Protein AF-A0A3L1FF85-F1 (afdb_monomer_lite)

Sequence (219 aa):
MTKKTLAERFEVLEQEYNSVMSTKYMGTSAFSHRSQEYIDSAKGNNWIARAKKLLEDSYGKESDYYKDFNDTQRIAWSSNYQGLVRHYKPIFDAARDDLTYSGTASTIATKHAELDLIINILNKFPAFCRQLKQRYNDRTPLEINDEYDVQDLVHALLLLHFNDVRPEENSPSFAGSSSRQDFLLKKEKIVIEVKKTRRSLGANKIGEELLIDMARYRA

Organism: Escherichia coli (NCBI:txid562)

Structure (mmCIF, N/CA/C/O backbone):
data_AF-A0A3L1FF85-F1
#
_entry.id   AF-A0A3L1FF85-F1
#
loop_
_atom_site.group_PDB
_atom_site.id
_atom_site.type_symbol
_atom_site.label_atom_id
_atom_site.label_alt_id
_atom_site.label_comp_id
_atom_site.label_asym_id
_atom_site.label_entity_id
_atom_site.label_seq_id
_atom_site.pdbx_PDB_ins_code
_atom_site.Cartn_x
_atom_site.Cartn_y
_atom_site.Cartn_z
_atom_site.occupancy
_atom_site.B_iso_or_equiv
_atom_site.auth_seq_id
_atom_site.auth_comp_id
_atom_site.auth_asym_id
_atom_site.auth_atom_id
_atom_site.pdbx_PDB_model_num
ATOM 1 N N . MET A 1 1 ? -17.297 -11.679 -3.942 1.00 38.06 1 MET A N 1
ATOM 2 C CA . MET A 1 1 ? -17.158 -10.700 -2.842 1.00 38.06 1 MET A CA 1
ATOM 3 C C . MET A 1 1 ? -15.711 -10.252 -2.790 1.00 38.06 1 MET A C 1
ATOM 5 O O . MET A 1 1 ? -14.842 -11.073 -2.526 1.00 38.06 1 MET A O 1
ATOM 9 N N . THR A 1 2 ? -15.438 -8.997 -3.122 1.00 44.72 2 THR A N 1
ATOM 10 C CA . THR A 1 2 ? -14.109 -8.384 -3.007 1.00 44.72 2 THR A CA 1
ATOM 11 C C . THR A 1 2 ? -13.701 -8.335 -1.532 1.00 44.72 2 THR A C 1
ATOM 13 O O . THR A 1 2 ? -14.489 -7.912 -0.686 1.00 44.72 2 THR A O 1
ATOM 16 N N . LYS A 1 3 ? -12.497 -8.819 -1.198 1.00 61.91 3 LYS A N 1
ATOM 17 C CA . LYS A 1 3 ? -11.940 -8.671 0.155 1.00 61.91 3 LYS A CA 1
ATOM 18 C C . LYS A 1 3 ? -11.730 -7.176 0.414 1.00 61.91 3 LYS A C 1
ATOM 20 O O . LYS A 1 3 ? -11.060 -6.529 -0.385 1.00 61.91 3 LYS A O 1
ATOM 25 N N . LYS A 1 4 ? -12.302 -6.648 1.502 1.00 74.25 4 LYS A N 1
ATOM 26 C CA . LYS A 1 4 ? -12.071 -5.260 1.933 1.00 74.25 4 LYS A CA 1
ATOM 27 C C . LYS A 1 4 ? -10.579 -5.030 2.178 1.00 74.25 4 LYS A C 1
ATOM 29 O O . LYS A 1 4 ? -9.911 -5.913 2.728 1.00 74.25 4 LYS A O 1
ATOM 34 N N . THR A 1 5 ? -10.075 -3.863 1.795 1.00 83.62 5 THR A N 1
ATOM 35 C CA . THR A 1 5 ? -8.703 -3.447 2.105 1.00 83.62 5 THR A CA 1
ATOM 36 C C . THR A 1 5 ? -8.524 -3.283 3.616 1.00 83.62 5 THR A C 1
ATOM 38 O O . THR A 1 5 ? -9.495 -3.172 4.368 1.00 83.62 5 THR A O 1
ATOM 41 N N . LEU A 1 6 ? -7.278 -3.285 4.096 1.00 83.81 6 LEU A N 1
ATOM 42 C CA . LEU A 1 6 ? -7.013 -3.124 5.526 1.00 83.81 6 LEU A CA 1
ATOM 43 C C . LEU A 1 6 ? -7.525 -1.770 6.056 1.00 83.81 6 LEU A C 1
ATOM 45 O O . LEU A 1 6 ? -8.187 -1.737 7.090 1.00 83.81 6 LEU A O 1
ATOM 49 N N . ALA A 1 7 ? -7.318 -0.686 5.303 1.00 85.00 7 ALA A N 1
ATOM 50 C CA . ALA A 1 7 ? -7.834 0.642 5.639 1.00 85.00 7 ALA A CA 1
ATOM 51 C C . ALA A 1 7 ? -9.371 0.662 5.737 1.00 85.00 7 ALA A C 1
ATOM 53 O O . ALA A 1 7 ? -9.925 1.169 6.709 1.00 85.00 7 ALA A O 1
ATOM 54 N N . GLU A 1 8 ? -10.069 0.020 4.795 1.00 87.50 8 GLU A N 1
ATOM 55 C CA . GLU A 1 8 ? -11.533 -0.111 4.843 1.00 87.50 8 GLU A CA 1
ATOM 56 C C . GLU A 1 8 ? -12.015 -0.904 6.066 1.00 87.50 8 GLU A C 1
ATOM 58 O O . GLU A 1 8 ? -13.093 -0.637 6.595 1.00 87.50 8 GLU A O 1
ATOM 63 N N . ARG A 1 9 ? -11.245 -1.897 6.530 1.00 92.38 9 ARG A N 1
ATOM 64 C CA . ARG A 1 9 ? -11.589 -2.665 7.738 1.00 92.38 9 ARG A CA 1
ATOM 65 C C . ARG A 1 9 ? -11.478 -1.809 9.003 1.00 92.38 9 ARG A C 1
ATOM 67 O O . ARG A 1 9 ? -12.339 -1.949 9.870 1.00 92.38 9 ARG A O 1
ATOM 74 N N . PHE A 1 10 ? -10.472 -0.937 9.094 1.00 93.75 10 PHE A N 1
ATOM 75 C CA . PHE A 1 10 ? -10.358 0.044 10.179 1.00 93.75 10 PHE A CA 1
ATOM 76 C C . PHE A 1 10 ? -11.505 1.061 10.140 1.00 93.75 10 PHE A C 1
ATOM 78 O O . PHE A 1 10 ? -12.156 1.273 11.157 1.00 93.75 10 PHE A O 1
ATOM 85 N N . GLU A 1 11 ? -11.823 1.611 8.968 1.00 92.94 11 GLU A N 1
ATOM 86 C CA . GLU A 1 11 ? -12.909 2.589 8.807 1.00 92.94 11 GLU A CA 1
ATOM 87 C C . GLU A 1 11 ? -14.277 2.022 9.226 1.00 92.94 11 GLU A C 1
ATOM 89 O O . GLU A 1 11 ? -15.041 2.655 9.951 1.00 92.94 11 GLU A O 1
ATOM 94 N N . VAL A 1 12 ? -14.571 0.774 8.846 1.00 95.44 12 VAL A N 1
ATOM 95 C CA . VAL A 1 12 ? -15.801 0.083 9.271 1.00 95.44 12 VAL A CA 1
ATOM 96 C C . VAL A 1 12 ? -15.877 -0.037 10.794 1.00 95.44 12 VAL A C 1
ATOM 98 O O . VAL A 1 12 ? -16.944 0.163 11.372 1.00 95.44 12 VAL A O 1
ATOM 101 N N . LEU A 1 13 ? -14.766 -0.364 11.457 1.00 97.06 13 LEU A N 1
ATOM 102 C CA . LEU A 1 13 ? -14.749 -0.460 12.915 1.00 97.06 13 LEU A CA 1
ATOM 103 C C . LEU A 1 13 ? -14.833 0.910 13.593 1.00 97.06 13 LEU A C 1
ATOM 105 O O . LEU A 1 13 ? -15.421 0.994 14.666 1.00 97.06 13 LEU A O 1
ATOM 109 N N . GLU A 1 14 ? -14.342 1.984 12.978 1.00 96.94 14 GLU A N 1
ATOM 110 C CA . GLU A 1 14 ? -14.553 3.345 13.486 1.00 96.94 14 GLU A CA 1
ATOM 111 C C . GLU A 1 14 ? -16.044 3.726 13.453 1.00 96.94 14 GLU A C 1
ATOM 113 O O . GLU A 1 14 ? -16.597 4.244 14.425 1.00 96.94 14 GLU A O 1
ATOM 118 N N . GLN A 1 15 ? -16.741 3.398 12.364 1.00 96.56 15 GLN A N 1
ATOM 119 C CA . GLN A 1 15 ? -18.185 3.625 12.249 1.00 96.56 15 GLN A CA 1
ATOM 120 C C . GLN A 1 15 ? -18.975 2.807 13.278 1.00 96.56 15 GLN A C 1
ATOM 122 O O . GLN A 1 15 ? -19.910 3.312 13.905 1.00 96.56 15 GLN A O 1
ATOM 127 N N . GLU A 1 16 ? -18.579 1.554 13.502 1.00 97.25 16 GLU A N 1
ATOM 128 C CA . GLU A 1 16 ? -19.183 0.712 14.533 1.00 97.25 16 GLU A CA 1
ATOM 129 C C . GLU A 1 16 ? -18.920 1.249 15.938 1.00 97.25 16 GLU A C 1
ATOM 131 O O . GLU A 1 16 ? -19.855 1.291 16.734 1.00 97.25 16 GLU A O 1
ATOM 136 N N . TYR A 1 17 ? -17.706 1.730 16.228 1.00 97.75 17 TYR A N 1
ATOM 137 C CA . TYR A 1 17 ? -17.384 2.402 17.489 1.00 97.75 17 TYR A CA 1
ATOM 138 C C . TYR A 1 17 ? -18.342 3.570 17.744 1.00 97.75 17 TYR A C 1
ATOM 140 O O . TYR A 1 17 ? -18.941 3.657 18.816 1.00 97.75 17 TYR A O 1
ATOM 148 N N . ASN A 1 18 ? -18.571 4.420 16.740 1.00 97.25 18 ASN A N 1
ATOM 149 C CA . ASN A 1 18 ? -19.515 5.534 16.847 1.00 97.25 18 ASN A CA 1
ATOM 150 C C . ASN A 1 18 ? -20.950 5.054 17.129 1.00 97.25 18 ASN A C 1
ATOM 152 O O . ASN A 1 18 ? -21.655 5.658 17.941 1.00 97.25 18 ASN A O 1
ATOM 156 N N . SER A 1 19 ? -21.369 3.928 16.540 1.00 97.12 19 SER A N 1
ATOM 157 C CA . SER A 1 19 ? -22.658 3.300 16.862 1.00 97.12 19 SER A CA 1
ATOM 158 C C . SER A 1 19 ? -22.718 2.722 18.282 1.00 97.12 19 SER A C 1
ATOM 160 O O . SER A 1 19 ? -23.791 2.723 18.888 1.00 97.12 19 SER A O 1
ATOM 162 N N . VAL A 1 20 ? -21.604 2.238 18.840 1.00 97.62 20 VAL A N 1
ATOM 163 C CA . VAL A 1 20 ? -21.536 1.860 20.260 1.00 97.62 20 VAL A CA 1
ATOM 164 C C . VAL A 1 20 ? -21.683 3.107 21.131 1.00 97.62 20 VAL A C 1
ATOM 166 O O . VAL A 1 20 ? -22.500 3.126 22.051 1.00 97.62 20 VAL A O 1
ATOM 169 N N . MET A 1 21 ? -20.955 4.177 20.815 1.00 96.75 21 MET A N 1
ATOM 170 C CA . MET A 1 21 ? -20.965 5.427 21.582 1.00 96.75 21 MET A CA 1
ATOM 171 C C . MET A 1 21 ? -22.336 6.107 21.599 1.00 96.75 21 MET A C 1
ATOM 173 O O . MET A 1 21 ? -22.703 6.722 22.600 1.00 96.75 21 MET A O 1
ATOM 177 N N . SER A 1 22 ? -23.144 5.938 20.549 1.00 97.25 22 SER A N 1
ATOM 178 C CA . SER A 1 22 ? -24.519 6.447 20.518 1.00 97.25 22 SER A CA 1
ATOM 179 C C . SER A 1 22 ? -25.471 5.722 21.481 1.00 97.25 22 SER A C 1
ATOM 181 O O . SER A 1 22 ? -26.602 6.162 21.655 1.00 97.25 22 SER A O 1
ATOM 183 N N . THR A 1 23 ? -25.050 4.612 22.100 1.00 97.38 23 THR A N 1
ATOM 184 C CA . THR A 1 23 ? -25.825 3.896 23.135 1.00 97.38 23 THR A CA 1
ATOM 185 C C . THR A 1 23 ? -25.482 4.329 24.557 1.00 97.38 23 THR A C 1
ATOM 187 O O . THR A 1 23 ? -25.898 3.678 25.513 1.00 97.38 23 THR A O 1
ATOM 190 N N . LYS A 1 24 ? -24.706 5.408 24.714 1.00 97.25 24 LYS A N 1
ATOM 191 C CA . LYS A 1 24 ? -24.273 5.892 26.022 1.00 97.25 24 LYS A CA 1
ATOM 192 C C . LYS A 1 24 ? -25.464 6.276 26.905 1.00 97.25 24 LYS A C 1
ATOM 194 O O . LYS A 1 24 ? -26.337 7.030 26.481 1.00 97.25 24 LYS A O 1
ATOM 199 N N . TYR A 1 25 ? -25.458 5.814 28.151 1.00 95.19 25 TYR A N 1
ATOM 200 C CA . TYR A 1 25 ? -26.472 6.137 29.154 1.00 95.19 25 TYR A CA 1
ATOM 201 C C . TYR A 1 25 ? -25.863 6.271 30.557 1.00 95.19 25 TYR A C 1
ATOM 203 O O . TYR A 1 25 ? -24.761 5.788 30.823 1.00 95.19 25 TYR A O 1
ATOM 211 N N . MET A 1 26 ? -26.587 6.930 31.466 1.00 95.69 26 MET A N 1
ATOM 212 C CA . MET A 1 26 ? -26.226 7.006 32.885 1.00 95.69 26 MET A CA 1
ATOM 213 C C . MET A 1 26 ? -26.861 5.849 33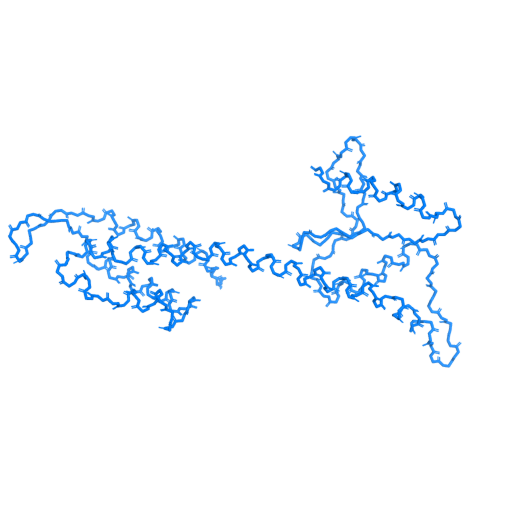.653 1.00 95.69 26 MET A C 1
ATOM 215 O O . MET A 1 26 ? -28.066 5.624 33.554 1.00 95.69 26 MET A O 1
ATOM 219 N N . GLY A 1 27 ? -26.062 5.140 34.444 1.00 90.38 27 GLY A N 1
ATOM 220 C CA . GLY A 1 27 ? -26.512 4.059 35.315 1.00 90.38 27 GLY A CA 1
ATOM 221 C C . GLY A 1 27 ? -25.890 4.157 36.704 1.00 90.38 27 GLY A C 1
ATOM 222 O O . GLY A 1 27 ? -24.929 4.893 36.921 1.00 90.38 27 GLY A O 1
ATOM 223 N N . THR A 1 28 ? -26.426 3.401 37.656 1.00 88.88 28 THR A N 1
ATOM 224 C CA . THR A 1 28 ? -25.871 3.333 39.012 1.00 88.88 28 THR A CA 1
ATOM 225 C C . THR A 1 28 ? -24.800 2.252 39.088 1.00 88.88 28 THR A C 1
ATOM 227 O O . THR A 1 28 ? -25.046 1.093 38.758 1.00 88.88 28 THR A O 1
ATOM 230 N N . SER A 1 29 ? -23.612 2.624 39.557 1.00 85.69 29 SER A N 1
ATOM 231 C CA . SER A 1 29 ? -22.495 1.708 39.767 1.00 85.69 29 SER A CA 1
ATOM 232 C C . SER A 1 29 ? -22.804 0.697 40.867 1.00 85.69 29 SER A C 1
ATOM 234 O O . SER A 1 29 ? -23.047 1.084 42.006 1.00 85.69 29 SER A O 1
ATOM 236 N N . ALA A 1 30 ? -22.717 -0.599 40.555 1.00 79.69 30 ALA A N 1
ATOM 237 C CA . ALA A 1 30 ? -22.902 -1.671 41.538 1.00 79.69 30 ALA A CA 1
ATOM 238 C C . ALA A 1 30 ? -21.857 -1.646 42.672 1.00 79.69 30 ALA A C 1
ATOM 240 O O . ALA A 1 30 ? -22.109 -2.154 43.758 1.00 79.69 30 ALA A O 1
ATOM 241 N N . PHE A 1 31 ? -20.689 -1.041 42.431 1.00 78.06 31 PHE A N 1
ATOM 242 C CA . PHE A 1 31 ? -19.606 -0.959 43.412 1.00 78.06 31 PHE A CA 1
ATOM 243 C C . PHE A 1 31 ? -19.682 0.318 44.245 1.00 78.06 31 PHE A C 1
ATOM 245 O O . PHE A 1 31 ? -19.671 0.278 45.472 1.00 78.06 31 PHE A O 1
ATOM 252 N N . SER A 1 32 ? -19.755 1.472 43.579 1.00 82.81 32 SER A N 1
ATOM 253 C CA . SER A 1 32 ? -19.678 2.767 44.265 1.00 82.81 32 SER A CA 1
ATOM 254 C C . SER A 1 32 ? -21.042 3.342 44.644 1.00 82.81 32 SER A C 1
ATOM 256 O O . SER A 1 32 ? -21.087 4.331 45.372 1.00 82.81 32 SER A O 1
ATOM 258 N N . HIS A 1 33 ? -22.139 2.765 44.138 1.00 84.44 33 HIS A N 1
ATOM 259 C CA . HIS A 1 33 ? -23.504 3.301 44.225 1.00 84.44 33 HIS A CA 1
ATOM 260 C C . HIS A 1 33 ? -23.643 4.734 43.678 1.00 84.44 33 HIS A C 1
ATOM 262 O O . HIS A 1 33 ? -24.645 5.408 43.909 1.00 84.44 33 HIS A O 1
ATOM 268 N N . ARG A 1 34 ? -22.639 5.212 42.931 1.00 88.38 34 ARG A N 1
ATOM 269 C CA . ARG A 1 34 ? -22.643 6.516 42.266 1.00 88.38 34 ARG A CA 1
ATOM 270 C C . ARG A 1 34 ? -23.125 6.376 40.831 1.00 88.38 34 ARG A C 1
ATOM 272 O O . ARG A 1 34 ? -22.991 5.319 40.216 1.00 88.38 34 ARG A O 1
ATOM 279 N N . SER A 1 35 ? -23.655 7.470 40.302 1.00 89.12 35 SER A N 1
ATOM 280 C CA . SER A 1 35 ? -24.011 7.576 38.890 1.00 89.12 35 SER A CA 1
ATOM 281 C C . SER A 1 35 ? -22.748 7.529 38.021 1.00 89.12 35 SER A C 1
ATOM 283 O O . SER A 1 35 ? -21.770 8.219 38.315 1.00 89.12 35 SER A O 1
ATOM 285 N N . GLN A 1 36 ? -22.754 6.701 36.978 1.00 92.75 36 GLN A N 1
ATOM 286 C CA . GLN A 1 36 ? -21.628 6.470 36.073 1.00 92.75 36 GLN A CA 1
ATOM 287 C C . GLN A 1 36 ? -22.125 6.245 34.637 1.00 92.75 36 GLN A C 1
ATOM 289 O O . GLN A 1 36 ? -23.248 5.795 34.420 1.00 92.75 36 GLN A O 1
ATOM 294 N N . GLU A 1 37 ? -21.286 6.569 33.652 1.00 95.31 37 GLU A N 1
ATOM 295 C CA . GLU A 1 37 ? -21.578 6.343 32.234 1.00 95.31 37 GLU A CA 1
ATOM 296 C C . GLU A 1 37 ? -21.356 4.876 31.836 1.00 95.31 37 GLU A C 1
ATOM 298 O O . GLU A 1 37 ? -20.338 4.260 32.184 1.00 95.31 37 GLU A O 1
ATOM 303 N N . TYR A 1 38 ? -22.299 4.357 31.054 1.00 96.00 38 TYR A N 1
ATOM 304 C CA . TYR A 1 38 ? -22.313 3.023 30.465 1.00 96.00 38 TYR A CA 1
ATOM 305 C C . TYR A 1 38 ? -22.659 3.095 28.979 1.00 96.00 38 TYR A C 1
ATOM 307 O O . TYR A 1 38 ? -23.158 4.104 28.488 1.00 96.00 38 TYR A O 1
ATOM 315 N N . ILE A 1 39 ? -22.408 1.999 28.274 1.00 97.38 39 ILE A N 1
ATOM 316 C CA . ILE A 1 39 ? -22.817 1.743 26.885 1.00 97.38 39 ILE A CA 1
ATOM 317 C C . ILE A 1 39 ? -23.550 0.403 26.808 1.00 97.38 39 ILE A C 1
ATOM 319 O O . ILE A 1 39 ? -23.480 -0.396 27.746 1.00 97.38 39 ILE A O 1
ATOM 323 N N . ASP A 1 40 ? -24.209 0.125 25.684 1.00 97.75 40 ASP A N 1
ATOM 324 C CA . ASP A 1 40 ? -24.741 -1.205 25.387 1.00 97.75 40 ASP A CA 1
ATOM 325 C C . ASP A 1 40 ? -23.605 -2.242 25.386 1.00 97.75 40 ASP A C 1
ATOM 327 O O . ASP A 1 40 ? -22.700 -2.220 24.545 1.00 97.75 40 ASP A O 1
ATOM 331 N N . SER A 1 41 ? -23.651 -3.160 26.352 1.00 95.38 41 SER A N 1
ATOM 332 C CA . SER A 1 41 ? -22.605 -4.165 26.550 1.00 95.38 41 SER A CA 1
ATOM 333 C C . SER A 1 41 ? -22.473 -5.131 25.374 1.00 95.38 41 SER A C 1
ATOM 335 O O . SER A 1 41 ? -21.361 -5.554 25.068 1.00 95.38 41 SER A O 1
ATOM 337 N N . ALA A 1 42 ? -23.569 -5.490 24.699 1.00 97.00 42 ALA A N 1
ATOM 338 C CA . ALA A 1 42 ? -23.519 -6.433 23.585 1.00 97.00 42 ALA A CA 1
ATOM 339 C C . ALA A 1 42 ? -22.832 -5.798 22.372 1.00 97.00 42 ALA A C 1
ATOM 341 O O . ALA A 1 42 ? -21.935 -6.404 21.778 1.00 97.00 42 ALA A O 1
ATOM 342 N N . LYS A 1 43 ? -23.194 -4.551 22.049 1.00 97.19 43 LYS A N 1
ATOM 343 C CA . LYS A 1 43 ? -22.542 -3.788 20.980 1.00 97.19 43 LYS A CA 1
ATOM 344 C C . LYS A 1 43 ? -21.077 -3.503 21.303 1.00 97.19 43 LYS A C 1
ATOM 346 O O . LYS A 1 43 ? -20.221 -3.719 20.446 1.00 97.19 43 LYS A O 1
ATOM 351 N N . GLY A 1 44 ? -20.781 -3.096 22.539 1.00 97.38 44 GLY A N 1
ATOM 352 C CA . GLY A 1 44 ? -19.410 -2.866 22.999 1.00 97.38 44 GLY A CA 1
ATOM 353 C C . GLY A 1 44 ? -18.537 -4.116 22.881 1.00 97.38 44 GLY A C 1
ATOM 354 O O . GLY A 1 44 ? -17.471 -4.070 22.270 1.00 97.38 44 GLY A O 1
ATOM 355 N N . ASN A 1 45 ? -19.013 -5.260 23.375 1.00 97.50 45 ASN A N 1
ATOM 356 C CA . ASN A 1 45 ? -18.271 -6.521 23.309 1.00 97.50 45 ASN A CA 1
ATOM 357 C C . ASN A 1 45 ? -18.060 -7.006 21.868 1.00 97.50 45 ASN A C 1
ATOM 359 O O . ASN A 1 45 ? -16.990 -7.527 21.550 1.00 97.50 45 ASN A O 1
ATOM 363 N N . ASN A 1 46 ? -19.050 -6.822 20.986 1.00 98.00 46 ASN A N 1
ATOM 364 C CA . ASN A 1 46 ? -18.906 -7.162 19.571 1.00 98.00 46 ASN A CA 1
ATOM 365 C C . ASN A 1 46 ? -17.792 -6.338 18.914 1.00 98.00 46 ASN A C 1
ATOM 367 O O . ASN A 1 46 ? -16.916 -6.903 18.256 1.00 98.00 46 ASN A O 1
ATOM 371 N N . TRP A 1 47 ? -17.788 -5.025 19.155 1.00 98.38 47 TRP A N 1
ATOM 372 C CA . TRP A 1 47 ? -16.754 -4.138 18.638 1.00 98.38 47 TRP A CA 1
ATOM 373 C C . TRP A 1 47 ? -15.362 -4.533 19.148 1.00 98.38 47 TRP A C 1
ATOM 375 O O . TRP A 1 47 ? -14.452 -4.718 18.342 1.00 98.38 47 TRP A O 1
ATOM 385 N N . ILE A 1 48 ? -15.211 -4.771 20.459 1.00 98.25 48 ILE A N 1
ATOM 386 C CA . ILE A 1 48 ? -13.937 -5.192 21.072 1.00 98.25 48 ILE A CA 1
ATOM 387 C C . ILE A 1 48 ? -13.419 -6.484 20.425 1.00 98.25 48 ILE A C 1
ATOM 389 O O . ILE A 1 48 ? -12.246 -6.572 20.062 1.00 98.25 48 ILE A O 1
ATOM 393 N N . ALA A 1 49 ? -14.284 -7.484 20.236 1.00 98.00 49 ALA A N 1
ATOM 394 C CA . ALA A 1 49 ? -13.897 -8.757 19.632 1.00 98.00 49 ALA A CA 1
ATOM 395 C C . ALA A 1 49 ? -13.422 -8.593 18.180 1.00 98.00 49 ALA A C 1
ATOM 397 O O . ALA A 1 49 ? -12.437 -9.211 17.764 1.00 98.00 49 ALA A O 1
ATOM 398 N N . ARG A 1 50 ? -14.097 -7.741 17.403 1.00 98.00 50 ARG A N 1
ATOM 399 C CA . ARG A 1 50 ? -13.735 -7.492 16.004 1.00 98.00 50 ARG A CA 1
ATOM 400 C C . ARG A 1 50 ? -12.481 -6.636 15.868 1.00 98.00 50 ARG A C 1
ATOM 402 O O . ARG A 1 50 ? -11.654 -6.944 15.013 1.00 98.00 50 ARG A O 1
ATOM 409 N N . ALA A 1 51 ? -12.305 -5.633 16.725 1.00 97.94 51 ALA A N 1
ATOM 410 C CA . ALA A 1 51 ? -11.079 -4.846 16.814 1.00 97.94 51 ALA A CA 1
ATOM 411 C C . ALA A 1 51 ? -9.882 -5.733 17.176 1.00 97.94 51 ALA A C 1
ATOM 413 O O . ALA A 1 51 ? -8.885 -5.729 16.458 1.00 97.94 51 ALA A O 1
ATOM 414 N N . LYS A 1 52 ? -10.019 -6.604 18.185 1.00 97.88 52 LYS A N 1
ATOM 415 C CA . LYS A 1 52 ? -9.002 -7.612 18.522 1.00 97.88 52 LYS A CA 1
ATOM 416 C C . LYS A 1 52 ? -8.622 -8.470 17.318 1.00 97.88 52 LYS A C 1
ATOM 418 O O . LYS A 1 52 ? -7.437 -8.673 17.063 1.00 97.88 52 LYS A O 1
ATOM 423 N N . LYS A 1 53 ? -9.617 -8.980 16.583 1.00 96.62 53 LYS A N 1
ATOM 424 C CA . LYS A 1 53 ? -9.360 -9.820 15.409 1.00 96.62 53 LYS A CA 1
ATOM 425 C C . LYS A 1 53 ? -8.650 -9.045 14.299 1.00 96.62 53 LYS A C 1
ATOM 427 O O . LYS A 1 53 ? -7.749 -9.581 13.664 1.00 96.62 53 LYS A O 1
ATOM 432 N N . LEU A 1 54 ? -9.019 -7.783 14.086 1.00 95.44 54 LEU A N 1
ATOM 433 C CA . LEU A 1 54 ? -8.331 -6.922 13.129 1.00 95.44 54 LEU A CA 1
ATOM 434 C C . LEU A 1 54 ? -6.861 -6.721 13.513 1.00 95.44 54 LEU A C 1
ATOM 436 O O . LEU A 1 54 ? -5.999 -6.878 12.654 1.00 95.44 54 LEU A O 1
ATOM 440 N N . LEU A 1 55 ? -6.570 -6.426 14.783 1.00 95.25 55 LEU A N 1
ATOM 441 C CA . LEU A 1 55 ? -5.197 -6.257 15.267 1.00 95.25 55 LEU A CA 1
ATOM 442 C C . LEU A 1 55 ? -4.376 -7.544 15.110 1.00 95.25 55 LEU A C 1
ATOM 444 O O . LEU A 1 55 ? -3.251 -7.489 14.619 1.00 95.25 55 LEU A O 1
ATOM 448 N N . GLU A 1 56 ? -4.956 -8.702 15.441 1.00 94.00 56 GLU A N 1
ATOM 449 C CA . GLU A 1 56 ? -4.326 -10.012 15.223 1.00 94.00 56 GLU A CA 1
ATOM 450 C C . GLU A 1 56 ? -3.975 -10.233 13.748 1.00 94.00 56 GLU A C 1
ATOM 452 O O . GLU A 1 56 ? -2.850 -10.606 13.431 1.00 94.00 56 GLU A O 1
ATOM 457 N N . ASP A 1 57 ? -4.931 -9.997 12.847 1.00 88.62 57 ASP A N 1
ATOM 458 C CA . ASP A 1 57 ? -4.747 -10.230 11.413 1.00 88.62 57 ASP A CA 1
ATOM 459 C C . ASP A 1 57 ? -3.745 -9.253 10.777 1.00 88.62 57 ASP A C 1
ATOM 461 O O . ASP A 1 57 ? -3.182 -9.563 9.730 1.00 88.62 57 ASP A O 1
ATOM 465 N N . SER A 1 58 ? -3.566 -8.069 11.370 1.00 88.31 58 SER A N 1
ATOM 466 C CA . SER A 1 58 ? -2.770 -6.979 10.788 1.00 88.31 58 SER A CA 1
ATOM 467 C C . SER A 1 58 ? -1.341 -6.945 11.321 1.00 88.31 58 SER A C 1
ATOM 469 O O . SER A 1 58 ? -0.411 -6.754 10.545 1.00 88.31 58 SER A O 1
ATOM 471 N N . TYR A 1 59 ? -1.163 -7.158 12.628 1.00 88.94 59 TYR A N 1
ATOM 472 C CA . TYR A 1 59 ? 0.129 -7.023 13.314 1.00 88.94 59 TYR A CA 1
ATOM 473 C C . TYR A 1 59 ? 0.593 -8.325 13.982 1.00 88.94 59 TYR A C 1
ATOM 475 O O . TYR A 1 59 ? 1.735 -8.425 14.427 1.00 88.94 59 TYR A O 1
ATOM 483 N N . GLY A 1 60 ? -0.265 -9.347 14.051 1.00 88.81 60 GLY A N 1
ATOM 484 C CA . GLY A 1 60 ? 0.039 -10.618 14.701 1.00 88.81 60 GLY A CA 1
ATOM 485 C C . GLY A 1 60 ? -0.110 -10.584 16.224 1.00 88.81 60 GLY A C 1
ATOM 486 O O . GLY A 1 60 ? -0.159 -9.529 16.860 1.00 88.81 60 GLY A O 1
ATOM 487 N N . LYS A 1 61 ? -0.163 -11.779 16.828 1.00 93.81 61 LYS A N 1
ATOM 488 C CA . LYS A 1 61 ? -0.346 -11.960 18.283 1.00 93.81 61 LYS A CA 1
ATOM 489 C C . LYS A 1 61 ? 0.818 -11.449 19.126 1.00 93.81 61 LYS A C 1
ATOM 491 O O . LYS A 1 61 ? 0.635 -11.159 20.302 1.00 93.81 61 LYS A O 1
ATOM 496 N N . GLU A 1 62 ? 1.999 -11.351 18.526 1.00 90.88 62 GLU A N 1
ATOM 497 C CA . GLU A 1 62 ? 3.197 -10.897 19.226 1.00 90.88 62 GLU A CA 1
ATOM 498 C C . GLU A 1 62 ? 3.364 -9.377 19.232 1.00 90.88 62 GLU A C 1
ATOM 500 O O . GLU A 1 62 ? 4.235 -8.892 19.952 1.00 90.88 62 GLU A O 1
ATOM 505 N N . SER A 1 63 ? 2.533 -8.641 18.486 1.00 91.44 63 SER A N 1
ATOM 506 C CA . SER A 1 63 ? 2.579 -7.179 18.458 1.00 91.44 63 SER A CA 1
ATOM 507 C C . SER A 1 63 ? 2.184 -6.555 19.791 1.00 91.44 63 SER A C 1
ATOM 509 O O . SER A 1 63 ? 1.285 -7.049 20.480 1.00 91.44 63 SER A O 1
ATOM 511 N N . ASP A 1 64 ? 2.804 -5.417 20.102 1.00 94.50 64 ASP A N 1
ATOM 512 C CA . ASP A 1 64 ? 2.467 -4.621 21.283 1.00 94.50 64 ASP A CA 1
ATOM 513 C C . ASP A 1 64 ? 1.002 -4.174 21.235 1.00 94.50 64 ASP A C 1
ATOM 515 O O . ASP A 1 64 ? 0.293 -4.314 22.225 1.00 94.50 64 ASP A O 1
ATOM 519 N N . TYR A 1 65 ? 0.487 -3.795 20.056 1.00 94.44 65 TYR A N 1
ATOM 520 C CA . TYR A 1 65 ? -0.935 -3.480 19.876 1.00 94.44 65 TYR A CA 1
ATOM 521 C C . TYR A 1 65 ? -1.847 -4.627 20.314 1.00 94.44 65 TYR A C 1
ATOM 523 O O . TYR A 1 65 ? -2.807 -4.407 21.049 1.00 94.44 65 TYR A O 1
ATOM 531 N N . TYR A 1 66 ? -1.574 -5.863 19.883 1.00 95.19 66 TYR A N 1
ATOM 532 C CA . TYR A 1 66 ? -2.405 -7.004 20.264 1.00 95.19 66 TYR A CA 1
ATOM 533 C C . TYR A 1 66 ? -2.243 -7.360 21.748 1.00 95.19 66 TYR A C 1
ATOM 535 O O . TYR A 1 66 ? -3.234 -7.680 22.411 1.00 95.19 66 TYR A O 1
ATOM 543 N N . LYS A 1 67 ? -1.017 -7.319 22.278 1.00 96.38 67 LYS A N 1
ATOM 544 C CA . LYS A 1 67 ? -0.727 -7.618 23.688 1.00 96.38 67 LYS A CA 1
ATOM 545 C C . LYS A 1 67 ? -1.408 -6.616 24.615 1.00 96.38 67 LYS A C 1
ATOM 547 O O . LYS A 1 67 ? -2.204 -7.032 25.455 1.00 96.38 67 LYS A O 1
ATOM 552 N N . ASP A 1 68 ? -1.198 -5.325 24.384 1.00 95.94 68 ASP A N 1
ATOM 553 C CA . ASP A 1 68 ? -1.790 -4.249 25.177 1.00 95.94 68 ASP A CA 1
ATOM 554 C C . ASP A 1 68 ? -3.315 -4.246 25.065 1.00 95.94 68 ASP A C 1
ATOM 556 O O . ASP A 1 68 ? -4.004 -4.090 26.071 1.00 95.94 68 ASP A O 1
ATOM 560 N N . PHE A 1 69 ? -3.879 -4.504 23.876 1.00 96.75 69 PHE A N 1
ATOM 561 C CA . PHE A 1 69 ? -5.337 -4.579 23.713 1.00 96.75 69 PHE A CA 1
ATOM 562 C C . PHE A 1 69 ? -5.953 -5.672 24.600 1.00 96.75 69 PHE A C 1
ATOM 564 O O . PHE A 1 69 ? -7.066 -5.509 25.104 1.00 96.75 69 PHE A O 1
ATOM 571 N N . ASN A 1 70 ? -5.232 -6.775 24.821 1.00 96.06 70 ASN A N 1
ATOM 572 C CA . ASN A 1 70 ? -5.673 -7.881 25.671 1.00 96.06 70 ASN A CA 1
ATOM 573 C C . ASN A 1 70 ? -5.323 -7.713 27.160 1.00 96.06 70 ASN A C 1
ATOM 575 O O . ASN A 1 70 ? -5.867 -8.463 27.973 1.00 96.06 70 ASN A O 1
ATOM 579 N N . ASP A 1 71 ? -4.465 -6.763 27.539 1.00 93.94 71 ASP A N 1
ATOM 580 C CA . ASP A 1 71 ? -4.140 -6.499 28.942 1.00 93.94 71 ASP A CA 1
ATOM 581 C C . ASP A 1 71 ? -5.257 -5.701 29.630 1.00 93.94 71 ASP A C 1
ATOM 583 O O . ASP A 1 71 ? -5.275 -4.472 29.666 1.00 93.94 71 ASP A O 1
ATOM 587 N N . THR A 1 72 ? -6.215 -6.413 30.218 1.00 91.62 72 THR A N 1
ATOM 588 C CA . THR A 1 72 ? -7.363 -5.789 30.885 1.00 91.62 72 THR A CA 1
ATOM 589 C C . THR A 1 72 ? -7.096 -5.385 32.336 1.00 91.62 72 THR A C 1
ATOM 591 O O . THR A 1 72 ? -8.024 -4.935 33.013 1.00 91.62 72 THR A O 1
ATOM 594 N N . GLN A 1 73 ? -5.866 -5.519 32.854 1.00 89.56 73 GLN A N 1
ATOM 595 C CA . GLN A 1 73 ? -5.573 -5.189 34.257 1.00 89.56 73 GLN A CA 1
ATOM 596 C C . GLN A 1 73 ? -5.856 -3.712 34.564 1.00 89.56 73 GLN A C 1
ATOM 598 O O . GLN A 1 73 ? -6.406 -3.380 35.616 1.00 89.56 73 GLN A O 1
ATOM 603 N N . ARG A 1 74 ? -5.565 -2.824 33.606 1.00 81.00 74 ARG A N 1
ATOM 604 C CA . ARG A 1 74 ? -5.749 -1.366 33.728 1.00 81.00 74 ARG A CA 1
ATOM 605 C C . ARG A 1 74 ? -7.211 -0.921 33.787 1.00 81.00 74 ARG A C 1
ATOM 607 O O . ARG A 1 74 ? -7.490 0.202 34.203 1.00 81.00 74 ARG A O 1
ATOM 614 N N . ILE A 1 75 ? -8.145 -1.790 33.402 1.00 88.81 75 ILE A N 1
ATOM 615 C CA . ILE A 1 75 ? -9.580 -1.483 33.336 1.00 88.81 75 ILE A CA 1
ATOM 616 C C . ILE A 1 75 ? -10.435 -2.359 34.251 1.00 88.81 75 ILE A C 1
ATOM 618 O O . ILE A 1 75 ? -11.658 -2.257 34.202 1.00 88.81 75 ILE A O 1
ATOM 622 N N . ALA A 1 76 ? -9.821 -3.160 35.127 1.00 85.62 76 ALA A N 1
ATOM 623 C CA . ALA A 1 76 ? -10.527 -4.084 36.020 1.00 85.62 76 ALA A CA 1
ATOM 624 C C . ALA A 1 76 ? -11.619 -3.412 36.880 1.00 85.62 76 ALA A C 1
ATOM 626 O O . ALA A 1 76 ? -12.613 -4.042 37.226 1.00 85.62 76 ALA A O 1
ATOM 627 N N . TRP A 1 77 ? -11.452 -2.121 37.185 1.00 84.44 77 TRP A N 1
ATOM 628 C CA . TRP A 1 77 ? -12.365 -1.326 38.017 1.00 84.44 77 TRP A CA 1
ATOM 629 C C . TRP A 1 77 ? -13.115 -0.233 37.238 1.00 84.44 77 TRP A C 1
ATOM 631 O O . TRP A 1 77 ? -13.689 0.677 37.834 1.00 84.44 77 TRP A O 1
ATOM 641 N N . SER A 1 78 ? -13.079 -0.281 35.906 1.00 87.75 78 SER A N 1
ATOM 642 C CA . SER A 1 78 ? -13.724 0.703 35.030 1.00 87.75 78 SER A CA 1
ATOM 643 C C . SER A 1 78 ? -15.126 0.250 34.616 1.00 87.75 78 SER A C 1
ATOM 645 O O . SER A 1 78 ? -15.392 -0.946 34.510 1.00 87.75 78 SER A O 1
ATOM 647 N N . SER A 1 79 ? -16.033 1.193 34.322 1.00 92.56 79 SER A N 1
ATOM 648 C CA . SER A 1 79 ? -17.257 0.830 33.586 1.00 92.56 79 SER A CA 1
ATOM 649 C C . SER A 1 79 ? -16.915 0.359 32.171 1.00 92.56 79 SER A C 1
ATOM 651 O O . SER A 1 79 ? -15.839 0.660 31.651 1.00 92.56 79 SER A O 1
ATOM 653 N N . ASN A 1 80 ? -17.847 -0.339 31.515 1.00 94.25 80 ASN A N 1
ATOM 654 C CA . ASN A 1 80 ? -17.666 -0.775 30.127 1.00 94.25 80 ASN A CA 1
ATOM 655 C C . ASN A 1 80 ? -17.353 0.405 29.182 1.00 94.25 80 ASN A C 1
ATOM 657 O O . ASN A 1 80 ? -16.479 0.293 28.329 1.00 94.25 80 ASN A O 1
ATOM 661 N N . TYR A 1 81 ? -17.986 1.559 29.398 1.00 96.12 81 TYR A N 1
ATOM 662 C CA . TYR A 1 81 ? -17.704 2.799 28.684 1.00 96.12 81 TYR A CA 1
ATOM 663 C C . TYR A 1 81 ? -16.286 3.314 28.954 1.00 96.12 81 TYR A C 1
ATOM 665 O O . TYR A 1 81 ? -15.542 3.609 28.022 1.00 96.12 81 TYR A O 1
ATOM 673 N N . GLN A 1 82 ? -15.885 3.397 30.225 1.00 94.44 82 GLN A N 1
ATOM 674 C CA . GLN A 1 82 ? -14.545 3.863 30.581 1.00 94.44 82 GLN A CA 1
ATOM 675 C C . GLN A 1 82 ? -13.461 2.936 30.032 1.00 94.44 82 GLN A C 1
ATOM 677 O O . GLN A 1 82 ? -12.462 3.432 29.519 1.00 94.44 82 GLN A O 1
ATOM 682 N N . GLY A 1 83 ? -13.665 1.617 30.089 1.00 95.81 83 GLY A N 1
ATOM 683 C CA . GLY A 1 83 ? -12.755 0.649 29.484 1.00 95.81 83 GLY A CA 1
ATOM 684 C C . GLY A 1 83 ? -12.663 0.824 27.969 1.00 95.81 83 GLY A C 1
ATOM 685 O O . GLY A 1 83 ? -11.565 0.871 27.418 1.00 95.81 83 GLY A O 1
ATOM 686 N N . LEU A 1 84 ? -13.801 1.016 27.295 1.00 96.56 84 LEU A N 1
ATOM 687 C CA . LEU A 1 84 ? -13.837 1.276 25.856 1.00 96.56 84 LEU A CA 1
ATOM 688 C C . LEU A 1 84 ? -13.018 2.515 25.469 1.00 96.56 84 LEU A C 1
ATOM 690 O O . LEU A 1 84 ? -12.152 2.427 24.601 1.00 96.56 84 LEU A O 1
ATOM 694 N N . VAL A 1 85 ? -13.259 3.646 26.134 1.00 96.12 85 VAL A N 1
ATOM 695 C CA . VAL A 1 85 ? -12.651 4.938 25.777 1.00 96.12 85 VAL A CA 1
ATOM 696 C C . VAL A 1 85 ? -11.198 5.059 26.242 1.00 96.12 85 VAL A C 1
ATOM 698 O O . VAL A 1 85 ? -10.395 5.683 25.558 1.00 96.12 85 VAL A O 1
ATOM 701 N N . ARG A 1 86 ? -10.839 4.501 27.405 1.00 94.38 86 ARG A N 1
ATOM 702 C CA . ARG A 1 86 ? -9.503 4.692 28.002 1.00 94.38 86 ARG A CA 1
ATOM 703 C C . ARG A 1 86 ? -8.492 3.620 27.621 1.00 94.38 86 ARG A C 1
ATOM 705 O O . ARG A 1 86 ? -7.301 3.874 27.747 1.00 94.38 86 ARG A O 1
ATOM 712 N N . HIS A 1 87 ? -8.951 2.442 27.203 1.00 96.06 87 HIS A N 1
ATOM 713 C CA . HIS A 1 87 ? -8.077 1.304 26.910 1.00 96.06 87 HIS A CA 1
ATOM 714 C C . HIS A 1 87 ? -8.197 0.854 25.463 1.00 96.06 87 HIS A C 1
ATOM 716 O O . HIS A 1 87 ? -7.231 0.936 24.713 1.00 96.06 87 HIS A O 1
ATOM 722 N N . TYR A 1 88 ? -9.387 0.437 25.032 1.00 97.56 88 TYR A N 1
ATOM 723 C CA . TYR A 1 88 ? -9.515 -0.199 23.722 1.00 97.56 88 TYR A CA 1
ATOM 724 C C . TYR A 1 88 ? -9.404 0.787 22.551 1.00 97.56 88 TYR A C 1
ATOM 726 O O . TYR A 1 88 ? -8.698 0.504 21.582 1.00 97.56 88 TYR A O 1
ATOM 734 N N . LYS A 1 89 ? -10.079 1.943 22.621 1.00 97.38 89 LYS A N 1
ATOM 735 C CA . LYS A 1 89 ? -10.071 2.933 21.532 1.00 97.38 89 LYS A CA 1
ATOM 736 C C . LYS A 1 89 ? -8.682 3.533 21.264 1.00 97.38 89 LYS A C 1
ATOM 738 O O . LYS A 1 89 ? -8.297 3.539 20.100 1.00 97.38 89 LYS A O 1
ATOM 743 N N . PRO A 1 90 ?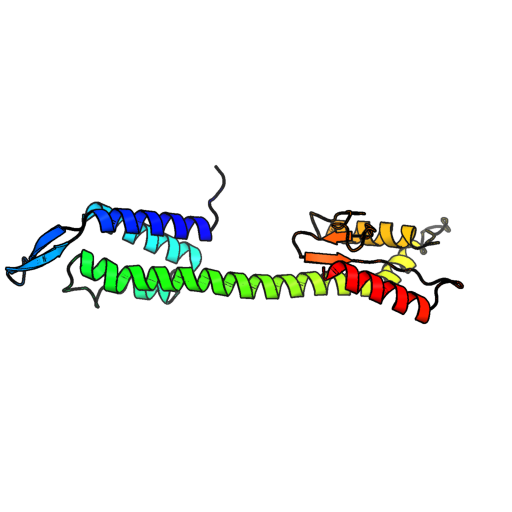 -7.891 3.948 22.274 1.00 97.31 90 PRO A N 1
ATOM 744 C CA . PRO A 1 90 ? -6.559 4.500 22.030 1.00 97.31 90 PRO A CA 1
ATOM 745 C C . PRO A 1 90 ? -5.612 3.513 21.340 1.00 97.31 90 PRO A C 1
ATOM 747 O O . PRO A 1 90 ? -4.860 3.906 20.458 1.00 97.31 90 PRO A O 1
ATOM 750 N N . ILE A 1 91 ? -5.672 2.226 21.699 1.00 96.75 91 ILE A N 1
ATOM 751 C CA . ILE A 1 91 ? -4.831 1.189 21.080 1.00 96.75 91 ILE A CA 1
ATOM 752 C C . ILE A 1 91 ? -5.259 0.945 19.630 1.00 96.75 91 ILE A C 1
ATOM 754 O O . ILE A 1 91 ? -4.418 0.822 18.741 1.00 96.75 91 ILE A O 1
ATOM 758 N N . PHE A 1 92 ? -6.571 0.904 19.383 1.00 96.94 92 PHE A N 1
ATOM 759 C CA . PHE A 1 92 ? -7.119 0.814 18.034 1.00 96.94 92 PHE A CA 1
ATOM 760 C C . PHE A 1 92 ? -6.699 2.009 17.163 1.00 96.94 92 PHE A C 1
ATOM 762 O O . PHE A 1 92 ? -6.270 1.806 16.029 1.00 96.94 92 PHE A O 1
ATOM 769 N N . ASP A 1 93 ? -6.785 3.231 17.697 1.00 95.75 93 ASP A N 1
ATOM 770 C CA . ASP A 1 93 ? -6.380 4.453 16.998 1.00 95.75 93 ASP A CA 1
ATOM 771 C C . ASP A 1 93 ? -4.881 4.471 16.710 1.00 95.75 93 ASP A C 1
ATOM 773 O O . ASP A 1 93 ? -4.492 4.725 15.576 1.00 95.75 93 ASP A O 1
ATOM 777 N N . ALA A 1 94 ? -4.045 4.107 17.685 1.00 94.12 94 ALA A N 1
ATOM 778 C CA . ALA A 1 94 ? -2.601 4.030 17.491 1.00 94.12 94 ALA A CA 1
ATOM 779 C C . ALA A 1 94 ? -2.223 3.039 16.379 1.00 94.12 94 ALA A C 1
ATOM 781 O O . ALA A 1 94 ? -1.394 3.356 15.530 1.00 94.12 94 ALA A O 1
ATOM 782 N N . ALA A 1 95 ? -2.862 1.865 16.343 1.00 92.94 95 ALA A N 1
ATOM 783 C CA . ALA A 1 95 ? -2.654 0.898 15.270 1.00 92.94 95 ALA A CA 1
ATOM 784 C C . ALA A 1 95 ? -3.119 1.451 13.910 1.00 92.94 95 ALA A C 1
ATOM 786 O O . ALA A 1 95 ? -2.403 1.351 12.915 1.00 92.94 95 ALA A O 1
ATOM 787 N N . ARG A 1 96 ? -4.297 2.085 13.854 1.00 92.62 96 ARG A N 1
ATOM 788 C CA . ARG A 1 96 ? -4.805 2.708 12.623 1.00 92.62 96 ARG A CA 1
ATOM 789 C C . ARG A 1 96 ? -3.866 3.801 12.111 1.00 92.62 96 ARG A C 1
ATOM 791 O O . ARG A 1 96 ? -3.617 3.879 10.911 1.00 92.62 96 ARG A O 1
ATOM 798 N N . ASP A 1 97 ? -3.353 4.644 12.993 1.00 87.50 97 ASP A N 1
ATOM 799 C CA . ASP A 1 97 ? -2.473 5.741 12.608 1.00 87.50 97 ASP A CA 1
ATOM 800 C C . ASP A 1 97 ? -1.125 5.191 12.104 1.00 87.50 97 ASP A C 1
ATOM 802 O O . ASP A 1 97 ? -0.603 5.656 11.088 1.00 87.50 97 ASP A O 1
ATOM 806 N N . ASP A 1 98 ? -0.619 4.106 12.695 1.00 85.38 98 ASP A N 1
ATOM 807 C CA . ASP A 1 98 ? 0.593 3.426 12.224 1.00 85.38 98 ASP A CA 1
ATOM 808 C C . ASP A 1 98 ? 0.414 2.776 10.836 1.00 85.38 98 ASP A C 1
ATOM 810 O O . ASP A 1 98 ? 1.349 2.718 10.035 1.00 85.38 98 ASP A O 1
ATOM 814 N N . LEU A 1 99 ? -0.810 2.374 10.464 1.00 79.38 99 LEU A N 1
ATOM 815 C CA . LEU A 1 99 ? -1.127 1.967 9.086 1.00 79.38 99 LEU A CA 1
ATOM 816 C C . LEU A 1 99 ? -0.899 3.113 8.084 1.00 79.38 99 LEU A C 1
ATOM 818 O O . LEU A 1 99 ? -0.425 2.882 6.970 1.00 79.38 99 LEU A O 1
ATOM 822 N N . THR A 1 100 ? -1.219 4.353 8.458 1.00 67.12 100 THR A N 1
ATOM 823 C CA . THR A 1 100 ? -1.012 5.510 7.572 1.00 67.12 100 THR A CA 1
ATOM 824 C C . THR A 1 100 ? 0.474 5.842 7.407 1.00 67.12 100 THR A C 1
ATOM 826 O O . THR A 1 100 ? 0.929 6.119 6.293 1.00 67.12 100 THR A O 1
ATOM 829 N N . TYR A 1 101 ? 1.263 5.705 8.475 1.00 60.75 101 TYR A N 1
ATOM 830 C CA . TYR A 1 101 ? 2.714 5.898 8.437 1.00 60.75 101 TYR A CA 1
ATOM 831 C C . TYR A 1 101 ? 3.448 4.762 7.712 1.00 60.75 101 TYR A C 1
ATOM 833 O O . TYR A 1 101 ? 4.261 5.020 6.825 1.00 60.75 101 TYR A O 1
ATOM 841 N N . SER A 1 102 ? 3.118 3.503 7.993 1.00 59.69 102 SER A N 1
ATOM 842 C CA . SER A 1 102 ? 3.682 2.353 7.272 1.00 59.69 102 SER A CA 1
ATOM 843 C C . SER A 1 102 ? 3.291 2.343 5.791 1.00 59.69 102 SER A C 1
ATOM 845 O O . SER A 1 102 ? 4.120 2.008 4.946 1.00 59.69 102 SER A O 1
ATOM 847 N N . GLY A 1 103 ? 2.085 2.801 5.437 1.00 57.03 103 GLY A N 1
ATOM 848 C CA . GLY A 1 103 ? 1.672 2.991 4.045 1.00 57.03 103 GLY A CA 1
ATOM 849 C C . GLY A 1 103 ? 2.541 4.007 3.296 1.00 57.03 103 GLY A C 1
ATOM 850 O O . GLY A 1 103 ? 2.917 3.770 2.148 1.00 57.03 103 GLY A O 1
ATOM 851 N N . THR A 1 104 ? 2.932 5.112 3.936 1.00 54.59 104 THR A N 1
ATOM 852 C CA . THR A 1 104 ? 3.835 6.109 3.324 1.00 54.59 104 THR A CA 1
ATOM 853 C C . THR A 1 104 ? 5.281 5.619 3.234 1.00 54.59 104 THR A C 1
ATOM 855 O O . THR A 1 104 ? 5.905 5.749 2.184 1.00 54.59 104 THR A O 1
ATOM 858 N N . ALA A 1 105 ? 5.806 4.976 4.277 1.00 54.19 105 ALA A N 1
ATOM 859 C CA . ALA A 1 105 ? 7.156 4.413 4.251 1.00 54.19 105 ALA A CA 1
ATOM 860 C C . ALA A 1 105 ? 7.284 3.257 3.245 1.00 54.19 105 ALA A C 1
ATOM 862 O O . ALA A 1 105 ? 8.240 3.215 2.469 1.00 54.19 105 ALA A O 1
ATOM 863 N N . SER A 1 106 ? 6.301 2.351 3.202 1.00 57.88 106 SER A N 1
ATOM 864 C CA . SER A 1 106 ? 6.299 1.240 2.250 1.00 57.88 106 SER A CA 1
ATOM 865 C C . SER A 1 106 ? 6.115 1.732 0.821 1.00 57.88 106 SER A C 1
ATOM 867 O O . SER A 1 106 ? 6.791 1.226 -0.059 1.00 57.88 106 SER A O 1
ATOM 869 N N . THR A 1 107 ? 5.270 2.736 0.561 1.00 58.84 107 THR A N 1
ATOM 870 C CA . THR A 1 107 ? 5.149 3.303 -0.796 1.00 58.84 107 THR A CA 1
ATOM 871 C C . THR A 1 107 ? 6.422 4.008 -1.250 1.00 58.84 107 THR A C 1
ATOM 873 O O . THR A 1 107 ? 6.784 3.890 -2.416 1.00 58.84 107 THR A O 1
ATOM 876 N N . ILE A 1 108 ? 7.138 4.694 -0.353 1.00 60.88 108 ILE A N 1
ATOM 877 C CA . ILE A 1 108 ? 8.448 5.279 -0.665 1.00 60.88 108 ILE A CA 1
ATOM 878 C C . ILE A 1 108 ? 9.468 4.173 -0.967 1.00 60.88 108 ILE A C 1
ATOM 880 O O . ILE A 1 108 ? 10.132 4.229 -1.999 1.00 60.88 108 ILE A O 1
ATOM 884 N N . ALA A 1 109 ? 9.564 3.145 -0.120 1.00 64.12 109 ALA A N 1
ATOM 885 C CA . ALA A 1 109 ? 10.484 2.025 -0.326 1.00 64.12 109 ALA A CA 1
ATOM 886 C C . ALA A 1 109 ? 10.185 1.250 -1.622 1.00 64.12 109 ALA A C 1
ATOM 888 O O . ALA A 1 109 ? 11.098 0.932 -2.382 1.00 64.12 109 ALA A O 1
ATOM 889 N N . THR A 1 110 ? 8.907 1.001 -1.903 1.00 66.94 110 THR A N 1
ATOM 890 C CA . THR A 1 110 ? 8.432 0.373 -3.137 1.00 66.94 110 THR A CA 1
ATOM 891 C C . THR A 1 110 ? 8.790 1.228 -4.357 1.00 66.94 110 THR A C 1
ATOM 893 O O . THR A 1 110 ? 9.455 0.715 -5.255 1.00 66.94 110 THR A O 1
ATOM 896 N N . LYS A 1 111 ? 8.533 2.547 -4.312 1.00 68.75 111 LYS A N 1
ATOM 897 C CA . LYS A 1 111 ? 8.918 3.493 -5.376 1.00 68.75 111 LYS A CA 1
ATOM 898 C C . LYS A 1 111 ? 10.416 3.466 -5.680 1.00 68.75 111 LYS A C 1
ATOM 900 O O . LYS A 1 111 ? 10.809 3.538 -6.844 1.00 68.75 111 LYS A O 1
ATOM 905 N N . HIS A 1 112 ? 11.257 3.375 -4.648 1.00 75.50 112 HIS A N 1
ATOM 906 C CA . HIS A 1 112 ? 12.700 3.218 -4.835 1.00 75.50 112 HIS A CA 1
ATOM 907 C C . HIS A 1 112 ? 13.034 1.895 -5.534 1.00 75.50 112 HIS A C 1
ATOM 909 O O . HIS A 1 112 ? 13.782 1.906 -6.506 1.00 75.50 112 HIS A O 1
ATOM 915 N N . ALA A 1 113 ? 12.412 0.786 -5.129 1.00 86.00 113 ALA A N 1
ATOM 916 C CA . ALA A 1 113 ? 12.641 -0.517 -5.748 1.00 86.00 113 ALA A CA 1
ATOM 917 C C . ALA A 1 113 ? 12.225 -0.571 -7.234 1.00 86.00 113 ALA A C 1
ATOM 919 O O . ALA A 1 113 ? 12.926 -1.172 -8.048 1.00 86.00 113 ALA A O 1
ATOM 920 N N . GLU A 1 114 ? 11.110 0.059 -7.614 1.00 90.81 114 GLU A N 1
ATOM 921 C CA . GLU A 1 114 ? 10.645 0.094 -9.011 1.00 90.81 114 GLU A CA 1
ATOM 922 C C . GLU A 1 114 ? 11.540 0.964 -9.893 1.00 90.81 114 GLU A C 1
ATOM 924 O O . GLU A 1 114 ? 11.880 0.574 -11.013 1.00 90.81 114 GLU A O 1
ATOM 929 N N . LEU A 1 115 ? 11.978 2.114 -9.373 1.00 91.31 115 LEU A N 1
ATOM 930 C CA . LEU A 1 115 ? 12.949 2.961 -10.054 1.00 91.31 115 LEU A CA 1
ATOM 931 C C . LEU A 1 115 ? 14.293 2.238 -10.228 1.00 91.31 115 LEU A C 1
ATOM 933 O O . LEU A 1 115 ? 14.857 2.256 -11.321 1.00 91.31 115 LEU A O 1
ATOM 937 N N . ASP A 1 116 ? 14.776 1.556 -9.189 1.00 91.94 116 ASP A N 1
ATOM 938 C CA . ASP A 1 116 ? 16.014 0.775 -9.237 1.00 91.94 116 ASP A CA 1
ATOM 939 C C . ASP A 1 116 ? 15.923 -0.370 -10.257 1.00 91.94 116 ASP A C 1
ATOM 941 O O . ASP A 1 116 ? 16.883 -0.638 -10.989 1.00 91.94 116 ASP A O 1
ATOM 945 N N . LEU A 1 117 ? 14.757 -1.018 -10.366 1.00 94.88 117 LEU A N 1
ATOM 946 C CA . LEU A 1 117 ? 14.499 -2.033 -11.385 1.00 94.88 117 LEU A CA 1
ATOM 947 C C . LEU A 1 1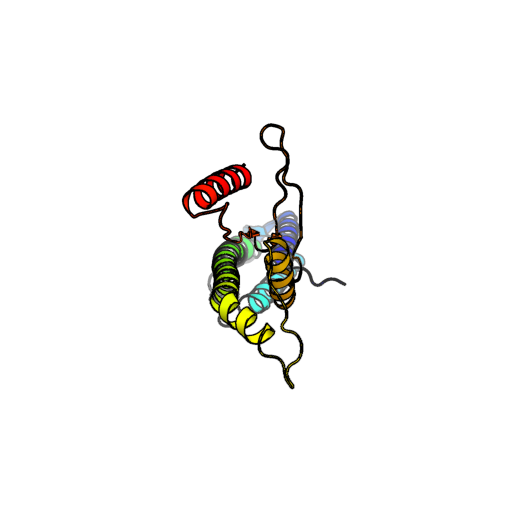17 ? 14.599 -1.444 -12.797 1.00 94.88 117 LEU A C 1
ATOM 949 O O . LEU A 1 117 ? 15.304 -2.012 -13.636 1.00 94.88 117 LEU A O 1
ATOM 953 N N . ILE A 1 118 ? 13.951 -0.304 -13.053 1.00 95.06 118 ILE A N 1
ATOM 954 C CA . ILE A 1 118 ? 14.016 0.389 -14.349 1.00 95.06 118 ILE A CA 1
ATOM 955 C C . ILE A 1 118 ? 15.463 0.776 -14.670 1.00 95.06 118 ILE A C 1
ATOM 957 O O . ILE A 1 118 ? 15.953 0.462 -15.754 1.00 95.06 118 ILE A O 1
ATOM 961 N N . ILE A 1 119 ? 16.187 1.377 -13.722 1.00 94.56 119 ILE A N 1
ATOM 962 C CA . ILE A 1 119 ? 17.602 1.741 -13.892 1.00 94.56 119 ILE A CA 1
ATOM 963 C C . ILE A 1 119 ? 18.442 0.506 -14.241 1.00 94.56 119 ILE A C 1
ATOM 965 O O . ILE A 1 119 ? 19.266 0.549 -15.153 1.00 94.56 119 ILE A O 1
ATOM 969 N N . ASN A 1 120 ? 18.228 -0.618 -13.560 1.00 95.75 120 ASN A N 1
ATOM 970 C CA . ASN A 1 120 ? 18.937 -1.863 -13.841 1.00 95.75 120 ASN A CA 1
ATOM 971 C C . ASN A 1 120 ? 18.609 -2.434 -15.235 1.00 95.75 120 ASN A C 1
ATOM 973 O O . ASN A 1 120 ? 19.522 -2.902 -15.920 1.00 95.75 120 ASN A O 1
ATOM 977 N N . ILE A 1 121 ? 17.349 -2.366 -15.683 1.00 95.19 121 ILE A N 1
ATOM 978 C CA . ILE A 1 121 ? 16.951 -2.735 -17.054 1.00 95.19 121 ILE A CA 1
ATOM 979 C C . ILE A 1 121 ? 17.701 -1.861 -18.065 1.00 95.19 121 ILE A C 1
ATOM 981 O O . ILE A 1 121 ? 18.363 -2.389 -18.961 1.00 95.19 121 ILE A O 1
ATOM 985 N N . LEU A 1 122 ? 17.667 -0.537 -17.889 1.00 95.12 122 LEU A N 1
ATOM 986 C CA . LEU A 1 122 ? 18.289 0.421 -18.807 1.00 95.12 122 LEU A CA 1
ATOM 987 C C . LEU A 1 122 ? 19.823 0.308 -18.821 1.00 95.12 122 LEU A C 1
ATOM 989 O O . LEU A 1 122 ? 20.432 0.336 -19.888 1.00 95.12 122 LEU A O 1
ATOM 993 N N . ASN A 1 123 ? 20.460 0.058 -17.674 1.00 95.06 123 ASN A N 1
ATOM 994 C CA . ASN A 1 123 ? 21.901 -0.210 -17.597 1.00 95.06 123 ASN A CA 1
ATOM 995 C C . ASN A 1 123 ? 22.304 -1.487 -18.354 1.00 95.06 123 ASN A C 1
ATOM 997 O O . ASN A 1 123 ? 23.413 -1.578 -18.887 1.00 95.06 123 ASN A O 1
ATOM 1001 N N . LYS A 1 124 ? 21.411 -2.481 -18.425 1.00 95.75 124 LYS A N 1
ATOM 1002 C CA . LYS A 1 124 ? 21.628 -3.733 -19.168 1.00 95.75 124 LYS A CA 1
ATOM 1003 C C . LYS A 1 124 ? 21.155 -3.667 -20.620 1.00 95.75 124 LYS A C 1
ATOM 1005 O O . LYS A 1 124 ? 21.517 -4.547 -21.406 1.00 95.75 124 LYS A O 1
ATOM 1010 N N . PHE A 1 125 ? 20.428 -2.622 -21.007 1.00 95.25 125 PHE A N 1
ATOM 1011 C CA . PHE A 1 125 ? 19.894 -2.439 -22.354 1.00 95.25 125 PHE A CA 1
ATOM 1012 C C . PHE A 1 125 ? 20.963 -2.537 -23.460 1.00 95.25 125 PHE A C 1
ATOM 1014 O O . PHE A 1 125 ? 20.742 -3.262 -24.430 1.00 95.25 125 PHE A O 1
ATOM 1021 N N . PRO A 1 126 ? 22.180 -1.963 -23.326 1.00 93.62 126 PRO A N 1
ATOM 1022 C CA . PRO A 1 126 ? 23.222 -2.151 -24.337 1.00 93.62 126 PRO A CA 1
ATOM 1023 C C . PRO A 1 126 ? 23.630 -3.618 -24.529 1.00 93.62 126 PRO A C 1
ATOM 1025 O O . PRO A 1 126 ? 23.916 -4.038 -25.649 1.00 93.62 126 PRO A O 1
ATOM 1028 N N . ALA A 1 127 ? 23.664 -4.413 -23.453 1.00 94.75 127 ALA A N 1
ATOM 1029 C CA . ALA A 1 127 ? 23.974 -5.840 -23.538 1.00 94.75 127 ALA A CA 1
ATOM 1030 C C . ALA A 1 127 ? 22.854 -6.618 -24.235 1.00 94.75 127 ALA A C 1
ATOM 1032 O O . ALA A 1 127 ? 23.141 -7.439 -25.106 1.00 94.75 127 ALA A O 1
ATOM 1033 N N . PHE A 1 128 ? 21.602 -6.294 -23.912 1.00 94.88 128 PHE A N 1
ATOM 1034 C CA . PHE A 1 128 ? 20.420 -6.813 -24.593 1.00 94.88 128 PHE A CA 1
ATOM 1035 C C . PHE A 1 128 ? 20.469 -6.530 -26.107 1.00 94.88 128 PHE A C 1
ATOM 1037 O O . PHE A 1 128 ? 20.405 -7.461 -26.908 1.00 94.88 128 PHE A O 1
ATOM 1044 N N . CYS A 1 129 ? 20.726 -5.285 -26.515 1.00 93.31 129 CYS A N 1
ATOM 1045 C CA . CYS A 1 129 ? 20.830 -4.908 -27.929 1.00 93.31 129 CYS A CA 1
ATOM 1046 C C . CYS A 1 129 ? 21.970 -5.626 -28.667 1.00 93.31 129 CYS A C 1
ATOM 1048 O O . CYS A 1 129 ? 21.815 -6.008 -29.826 1.00 93.31 129 CYS A O 1
ATOM 1050 N N . ARG A 1 130 ? 23.126 -5.842 -28.018 1.00 92.50 130 ARG A N 1
ATOM 1051 C CA . ARG A 1 130 ? 24.215 -6.647 -28.606 1.00 92.50 130 ARG A CA 1
ATOM 1052 C C . ARG A 1 130 ? 23.786 -8.095 -28.823 1.00 92.50 130 ARG A C 1
ATOM 1054 O O . ARG A 1 130 ? 24.109 -8.660 -29.865 1.00 92.50 130 ARG A O 1
ATOM 1061 N N . GLN A 1 131 ? 23.050 -8.675 -27.876 1.00 92.38 131 GLN A N 1
ATOM 1062 C CA . GLN A 1 131 ? 22.564 -10.049 -27.987 1.00 92.38 131 GLN A CA 1
ATOM 1063 C C . GLN A 1 131 ? 21.580 -10.215 -29.152 1.00 92.38 131 GLN A C 1
ATOM 1065 O O . GLN A 1 131 ? 21.669 -11.203 -29.876 1.00 92.38 131 GLN A O 1
ATOM 1070 N N . LEU A 1 132 ? 20.698 -9.237 -29.392 1.00 91.12 132 LEU A N 1
ATOM 1071 C CA . LEU A 1 132 ? 19.763 -9.259 -30.528 1.00 91.12 132 LEU A CA 1
ATOM 1072 C C . LEU A 1 132 ? 20.469 -9.293 -31.897 1.00 91.12 132 LEU A C 1
ATOM 1074 O O . LEU A 1 132 ? 19.922 -9.820 -32.869 1.00 91.12 132 LEU A O 1
ATOM 1078 N N . LYS A 1 133 ? 21.700 -8.774 -31.973 1.00 90.00 133 LYS A N 1
ATOM 1079 C CA . LYS A 1 133 ? 22.530 -8.819 -33.185 1.00 90.00 133 LYS A CA 1
ATOM 1080 C C . LYS A 1 133 ? 23.238 -10.162 -33.384 1.00 90.00 133 LYS A C 1
ATOM 1082 O O . LYS A 1 133 ? 23.600 -10.490 -34.508 1.00 90.00 133 LYS A O 1
ATOM 1087 N N . GLN A 1 134 ? 23.426 -10.945 -32.321 1.00 89.81 134 GLN A N 1
ATOM 1088 C CA . GLN A 1 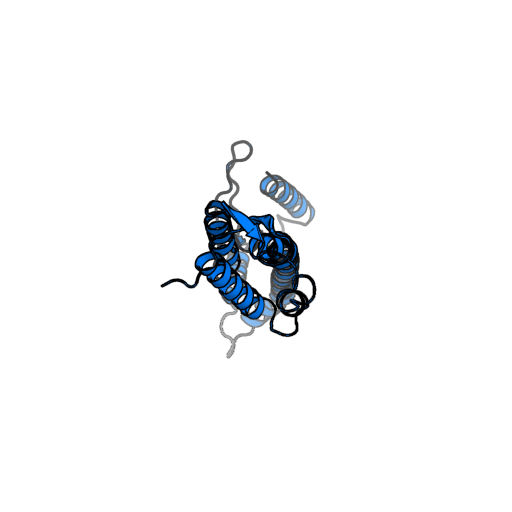134 ? 24.103 -12.243 -32.358 1.00 89.81 134 GLN A CA 1
ATOM 1089 C C . GLN A 1 134 ? 23.102 -13.363 -32.633 1.00 89.81 134 GLN A C 1
ATOM 1091 O O . GLN A 1 134 ? 22.553 -13.981 -31.719 1.00 89.81 134 GLN A O 1
ATOM 1096 N N . ARG A 1 135 ? 22.848 -13.622 -33.915 1.00 90.31 135 ARG A N 1
ATOM 1097 C CA . ARG A 1 135 ? 21.878 -14.632 -34.340 1.00 90.31 135 ARG A CA 1
ATOM 1098 C C . ARG A 1 135 ? 22.568 -15.887 -34.863 1.00 90.31 135 ARG A C 1
ATOM 1100 O O . ARG A 1 135 ? 23.609 -15.821 -35.504 1.00 90.31 135 ARG A O 1
ATOM 1107 N N . TYR A 1 136 ? 21.957 -17.038 -34.589 1.00 92.44 136 TYR A N 1
ATOM 1108 C CA . TYR A 1 136 ? 22.433 -18.336 -35.067 1.00 92.44 136 TYR A CA 1
ATOM 1109 C C . TYR A 1 136 ? 22.448 -18.402 -36.602 1.00 92.44 136 TYR A C 1
ATOM 1111 O O . TYR A 1 136 ? 21.498 -17.934 -37.236 1.00 92.44 136 TYR A O 1
ATOM 1119 N N . ASN A 1 137 ? 23.469 -19.059 -37.165 1.00 91.56 137 ASN A N 1
ATOM 1120 C CA . ASN A 1 137 ? 23.564 -19.422 -38.584 1.00 91.56 137 ASN A CA 1
ATOM 1121 C C . ASN A 1 137 ? 23.444 -18.222 -39.540 1.00 91.56 137 ASN A C 1
ATOM 1123 O O . ASN A 1 137 ? 22.606 -18.236 -40.442 1.00 91.56 137 ASN A O 1
ATOM 1127 N N . ASP A 1 138 ? 24.225 -17.169 -39.268 1.00 84.81 138 ASP A N 1
ATOM 1128 C CA . ASP A 1 138 ? 24.370 -15.963 -40.101 1.00 84.81 138 ASP A CA 1
ATOM 1129 C C . ASP A 1 138 ? 23.049 -15.278 -40.482 1.00 84.81 138 ASP A C 1
ATOM 1131 O O . ASP A 1 138 ? 22.922 -14.618 -41.514 1.00 84.81 138 ASP A O 1
ATOM 1135 N N . ARG A 1 139 ? 22.028 -15.421 -39.631 1.00 91.62 139 ARG A N 1
ATOM 1136 C CA . ARG A 1 139 ? 20.752 -14.732 -39.820 1.00 91.62 139 ARG A CA 1
ATOM 1137 C C . ARG A 1 139 ? 20.944 -13.226 -39.705 1.00 91.62 139 ARG A C 1
ATOM 1139 O O . ARG A 1 139 ? 21.654 -12.755 -38.818 1.00 91.62 139 ARG A O 1
ATOM 1146 N N . THR A 1 140 ? 20.197 -12.485 -40.520 1.00 91.62 140 THR A N 1
ATOM 1147 C CA . THR A 1 140 ? 20.165 -11.020 -40.496 1.00 91.62 140 THR A CA 1
ATOM 1148 C C . THR A 1 140 ? 19.965 -10.498 -39.065 1.00 91.62 140 THR A C 1
ATOM 1150 O O . THR A 1 140 ? 18.962 -10.868 -38.429 1.00 91.62 140 THR A O 1
ATOM 1153 N N . PRO A 1 141 ? 20.907 -9.684 -38.543 1.00 90.56 141 PRO A N 1
ATOM 1154 C CA . PRO A 1 141 ? 20.797 -9.053 -37.232 1.00 90.56 141 PRO A CA 1
ATOM 1155 C C . PRO A 1 141 ? 19.521 -8.224 -37.099 1.00 90.56 141 PRO A C 1
ATOM 1157 O O . PRO A 1 141 ? 19.031 -7.667 -38.077 1.00 90.56 141 PRO A O 1
ATOM 1160 N N . LEU A 1 142 ? 19.002 -8.114 -35.877 1.00 90.69 142 LEU A N 1
ATOM 1161 C CA . LEU A 1 142 ? 17.965 -7.128 -35.581 1.00 90.69 142 LEU A CA 1
ATOM 1162 C C . LEU A 1 142 ? 18.628 -5.745 -35.492 1.00 90.69 142 LEU A C 1
ATOM 1164 O O . LEU A 1 142 ? 19.508 -5.523 -34.653 1.00 90.69 142 LEU A O 1
ATOM 1168 N N . GLU A 1 143 ? 18.256 -4.848 -36.400 1.00 88.00 143 GLU A N 1
ATOM 1169 C CA . GLU A 1 143 ? 18.780 -3.483 -36.453 1.00 88.00 143 GLU A CA 1
ATOM 1170 C C . GLU A 1 143 ? 17.994 -2.548 -35.527 1.00 88.00 143 GLU A C 1
ATOM 1172 O O . GLU A 1 143 ? 16.811 -2.751 -35.284 1.00 88.00 143 GLU A O 1
ATOM 1177 N N . ILE A 1 144 ? 18.688 -1.543 -34.986 1.00 90.88 144 ILE A N 1
ATOM 1178 C CA . ILE A 1 144 ? 18.118 -0.489 -34.134 1.00 90.88 144 ILE A CA 1
ATOM 1179 C C . ILE A 1 144 ? 18.593 0.829 -34.738 1.00 90.88 144 ILE A C 1
ATOM 1181 O O . ILE A 1 144 ? 19.727 1.273 -34.503 1.00 90.88 144 ILE A O 1
ATOM 1185 N N . ASN A 1 145 ? 17.759 1.404 -35.588 1.00 89.62 145 ASN A N 1
ATOM 1186 C CA . ASN A 1 145 ? 18.096 2.488 -36.492 1.00 89.62 145 ASN A CA 1
ATOM 1187 C C . ASN A 1 145 ? 17.796 3.848 -35.869 1.00 89.62 145 ASN A C 1
ATOM 1189 O O . ASN A 1 145 ? 18.655 4.741 -35.904 1.00 89.62 145 ASN A O 1
ATOM 1193 N N . ASP A 1 146 ? 16.647 3.995 -35.220 1.00 87.00 146 ASP A N 1
ATOM 1194 C CA . ASP A 1 146 ? 16.180 5.274 -34.689 1.00 87.00 146 ASP A CA 1
ATOM 1195 C C . ASP A 1 146 ? 15.645 5.195 -33.247 1.00 87.00 146 ASP A C 1
ATOM 1197 O O . ASP A 1 146 ? 15.912 4.242 -32.515 1.00 87.00 146 ASP A O 1
ATOM 1201 N N . GLU A 1 147 ? 15.054 6.298 -32.790 1.00 87.88 147 GLU A N 1
ATOM 1202 C CA . GLU A 1 147 ? 14.510 6.457 -31.439 1.00 87.88 147 GLU A CA 1
ATOM 1203 C C . GLU A 1 147 ? 13.282 5.575 -31.207 1.00 87.88 147 GLU A C 1
ATOM 1205 O O . GLU A 1 147 ? 13.160 5.006 -30.126 1.00 87.88 147 GLU A O 1
ATOM 1210 N N . TYR A 1 148 ? 12.452 5.372 -32.233 1.00 88.94 148 TYR A N 1
ATOM 1211 C CA . TYR A 1 148 ? 11.263 4.528 -32.157 1.00 88.94 148 TYR A CA 1
ATOM 1212 C C . TYR A 1 148 ? 11.639 3.056 -31.979 1.00 88.94 148 TYR A C 1
ATOM 1214 O O . TYR A 1 148 ? 11.064 2.381 -31.130 1.00 88.94 148 TYR A O 1
ATOM 1222 N N . ASP A 1 149 ? 12.693 2.583 -32.653 1.00 92.25 149 ASP A N 1
ATOM 1223 C CA . ASP A 1 149 ? 13.209 1.226 -32.420 1.00 92.25 149 ASP A CA 1
ATOM 1224 C C . ASP A 1 149 ? 13.669 1.028 -30.962 1.00 92.25 149 ASP A C 1
ATOM 1226 O O . ASP A 1 149 ? 13.524 -0.048 -30.379 1.00 92.25 149 ASP A O 1
ATOM 1230 N N . VAL A 1 150 ? 14.255 2.064 -30.346 1.00 92.81 150 VAL A N 1
ATOM 1231 C CA . VAL A 1 150 ? 14.652 2.009 -28.930 1.00 92.81 150 VAL A CA 1
ATOM 1232 C C . VAL A 1 150 ? 13.419 2.026 -28.033 1.00 92.81 150 VAL A C 1
ATOM 1234 O O . VAL A 1 150 ? 13.370 1.246 -27.081 1.00 92.81 150 VAL A O 1
ATOM 1237 N N . GLN A 1 151 ? 12.433 2.871 -28.337 1.00 92.38 151 GLN A N 1
ATOM 1238 C CA . GLN A 1 151 ? 11.167 2.938 -27.611 1.00 92.38 151 GLN A CA 1
ATOM 1239 C C . GLN A 1 151 ? 10.454 1.583 -27.620 1.00 92.38 151 GLN A C 1
ATOM 1241 O O . GLN A 1 151 ? 10.132 1.077 -26.548 1.00 92.38 151 GLN A O 1
ATOM 1246 N N . ASP A 1 152 ? 10.298 0.941 -28.777 1.00 92.25 152 ASP A N 1
ATOM 1247 C CA . ASP A 1 152 ? 9.637 -0.365 -28.898 1.00 92.25 152 ASP A CA 1
ATOM 1248 C C . ASP A 1 152 ? 10.310 -1.437 -28.031 1.00 92.25 152 ASP A C 1
ATOM 1250 O O . ASP A 1 152 ? 9.651 -2.196 -27.312 1.00 92.25 152 ASP A O 1
ATOM 1254 N N . LEU A 1 153 ? 11.645 -1.477 -28.045 1.00 95.25 153 LEU A N 1
ATOM 1255 C CA . LEU A 1 153 ? 12.409 -2.430 -27.243 1.00 95.25 153 LEU A CA 1
ATOM 1256 C C . LEU A 1 153 ? 12.320 -2.135 -25.742 1.00 95.25 153 LEU A C 1
ATOM 1258 O O . LEU A 1 153 ? 12.196 -3.064 -24.941 1.00 95.25 153 LEU A O 1
ATOM 1262 N N . VAL A 1 154 ? 12.377 -0.862 -25.346 1.00 95.06 154 VAL A N 1
ATOM 1263 C CA . VAL A 1 154 ? 12.200 -0.452 -23.947 1.00 95.06 154 VAL A CA 1
ATOM 1264 C C . VAL A 1 154 ? 10.787 -0.790 -23.474 1.00 95.06 154 VAL A C 1
ATOM 1266 O O . VAL A 1 154 ? 10.639 -1.383 -22.408 1.00 95.06 154 VAL A O 1
ATOM 1269 N N . HIS A 1 155 ? 9.763 -0.513 -24.279 1.00 94.44 155 HIS A N 1
ATOM 1270 C CA . HIS A 1 155 ? 8.375 -0.841 -23.971 1.00 94.44 155 HIS A CA 1
ATOM 1271 C C . HIS A 1 155 ? 8.193 -2.342 -23.739 1.00 94.44 155 HIS A C 1
ATOM 1273 O O . HIS A 1 155 ? 7.639 -2.748 -22.717 1.00 94.44 155 HIS A O 1
ATOM 1279 N N . ALA A 1 156 ? 8.727 -3.172 -24.640 1.00 94.44 156 ALA A N 1
ATOM 1280 C CA . ALA A 1 156 ? 8.667 -4.623 -24.509 1.00 94.44 156 ALA A CA 1
ATOM 1281 C C . ALA A 1 156 ? 9.307 -5.113 -23.200 1.00 94.44 156 ALA A C 1
ATOM 1283 O O . ALA A 1 156 ? 8.749 -5.986 -22.540 1.00 94.44 156 ALA A O 1
ATOM 1284 N N . LEU A 1 157 ? 10.444 -4.534 -22.795 1.00 95.94 157 LEU A N 1
ATOM 1285 C CA . LEU A 1 157 ? 11.095 -4.864 -21.525 1.00 95.94 157 LEU A CA 1
ATOM 1286 C C . LEU A 1 157 ? 10.273 -4.401 -20.316 1.00 95.94 157 LEU A C 1
ATOM 1288 O O . LEU A 1 157 ? 10.165 -5.141 -19.342 1.00 95.94 157 LEU A O 1
ATOM 1292 N N . LEU A 1 158 ? 9.668 -3.213 -20.369 1.00 94.81 158 LEU A N 1
ATOM 1293 C CA . LEU A 1 158 ? 8.826 -2.700 -19.285 1.00 94.81 158 LEU A CA 1
ATOM 1294 C C . LEU A 1 158 ? 7.577 -3.566 -19.077 1.00 94.81 158 LEU A C 1
ATOM 1296 O O . LEU A 1 158 ? 7.239 -3.867 -17.935 1.00 94.81 158 LEU A O 1
ATOM 1300 N N . LEU A 1 159 ? 6.940 -4.040 -20.152 1.00 93.50 159 LEU A N 1
ATOM 1301 C CA . LEU A 1 159 ? 5.763 -4.918 -20.076 1.00 93.50 159 LEU A CA 1
ATOM 1302 C C . LEU A 1 159 ? 6.039 -6.266 -19.388 1.00 93.50 159 LEU A C 1
ATOM 1304 O O . LEU A 1 159 ? 5.107 -6.906 -18.908 1.00 93.50 159 LEU A O 1
ATOM 1308 N N . LEU A 1 160 ? 7.303 -6.699 -19.294 1.00 94.62 160 LEU A N 1
ATOM 1309 C CA . LEU A 1 160 ? 7.672 -7.890 -18.516 1.00 94.62 160 LEU A CA 1
ATOM 1310 C C . LEU A 1 160 ? 7.545 -7.674 -17.002 1.00 94.62 160 LEU A C 1
ATOM 1312 O O . LEU A 1 160 ? 7.443 -8.644 -16.251 1.00 94.62 160 LEU A O 1
ATOM 1316 N N . HIS A 1 161 ? 7.595 -6.420 -16.551 1.00 93.00 161 HIS A N 1
ATOM 1317 C CA . HIS A 1 161 ? 7.705 -6.059 -15.138 1.00 93.00 161 HIS A CA 1
ATOM 1318 C C . HIS A 1 161 ? 6.528 -5.217 -14.632 1.00 93.00 161 HIS A C 1
ATOM 1320 O O . HIS A 1 161 ? 6.221 -5.264 -13.442 1.00 93.00 161 HIS A O 1
ATOM 1326 N N . PHE A 1 162 ? 5.851 -4.485 -15.517 1.00 92.81 162 PHE A N 1
ATOM 1327 C CA . PHE A 1 162 ? 4.801 -3.534 -15.168 1.00 92.81 162 PHE A CA 1
ATOM 1328 C C . PHE A 1 162 ? 3.503 -3.848 -15.914 1.00 92.81 162 PHE A C 1
ATOM 1330 O O . PHE A 1 162 ? 3.490 -4.062 -17.123 1.00 92.81 162 PHE A O 1
ATOM 1337 N N . ASN A 1 163 ? 2.386 -3.842 -15.180 1.00 87.44 163 ASN A N 1
ATOM 1338 C CA . ASN A 1 163 ? 1.067 -4.198 -15.719 1.00 87.44 163 ASN A CA 1
ATOM 1339 C C . ASN A 1 163 ? 0.341 -3.033 -16.425 1.00 87.44 163 ASN A C 1
ATOM 1341 O O . ASN A 1 163 ? -0.648 -3.274 -17.109 1.00 87.44 163 ASN A O 1
ATOM 1345 N N . ASP A 1 164 ? 0.751 -1.779 -16.196 1.00 85.94 164 ASP A N 1
ATOM 1346 C CA . ASP A 1 164 ? 0.136 -0.569 -16.774 1.00 85.94 164 ASP A CA 1
ATOM 1347 C C . ASP A 1 164 ? 1.247 0.359 -17.285 1.00 85.94 164 ASP A C 1
ATOM 1349 O O . ASP A 1 164 ? 1.685 1.271 -16.584 1.00 85.94 164 ASP A O 1
ATOM 1353 N N . VAL A 1 165 ? 1.739 0.069 -18.493 1.00 89.31 165 VAL A N 1
ATOM 1354 C CA . VAL A 1 165 ? 2.678 0.919 -19.237 1.00 89.31 165 VAL A CA 1
ATOM 1355 C C . VAL A 1 165 ? 1.893 1.595 -20.349 1.00 89.31 165 VAL A C 1
ATOM 1357 O O . VAL A 1 165 ? 1.328 0.920 -21.209 1.00 89.31 165 VAL A O 1
ATOM 1360 N N . ARG A 1 166 ? 1.816 2.924 -20.315 1.00 86.69 166 ARG A N 1
ATOM 1361 C CA . ARG A 1 166 ? 1.005 3.693 -21.261 1.00 86.69 166 ARG A CA 1
ATOM 1362 C C . ARG A 1 166 ? 1.904 4.381 -22.276 1.00 86.69 166 ARG A C 1
ATOM 1364 O O . ARG A 1 166 ? 2.601 5.319 -21.885 1.00 86.69 166 ARG A O 1
ATOM 1371 N N . PRO A 1 167 ? 1.908 3.935 -23.540 1.00 78.62 167 PRO A N 1
ATOM 1372 C CA . PRO A 1 167 ? 2.609 4.641 -24.598 1.00 78.62 167 PRO A CA 1
ATOM 1373 C C . PRO A 1 167 ? 1.836 5.904 -25.005 1.00 78.62 167 PRO A C 1
ATOM 1375 O O . PRO A 1 167 ? 0.608 5.875 -25.103 1.00 78.62 167 PRO A O 1
ATOM 1378 N N . GLU A 1 168 ? 2.549 6.997 -25.275 1.00 65.38 168 GLU A N 1
ATOM 1379 C CA . GLU A 1 168 ? 2.015 8.214 -25.914 1.00 65.38 168 GLU A CA 1
ATOM 1380 C C . GLU A 1 168 ? 0.809 8.897 -25.217 1.00 65.38 168 GLU A C 1
ATOM 1382 O O . GLU A 1 168 ? -0.091 9.421 -25.888 1.00 65.38 168 GLU A O 1
ATOM 1387 N N . GLU A 1 169 ? 0.746 8.934 -23.880 1.00 59.31 169 GLU A N 1
ATOM 1388 C CA . GLU A 1 169 ? -0.339 9.650 -23.184 1.00 59.31 169 GLU A CA 1
ATOM 1389 C C . GLU A 1 169 ? -0.141 11.178 -23.304 1.00 59.31 169 GLU A C 1
ATOM 1391 O O . GLU A 1 169 ? 0.912 11.730 -22.971 1.00 59.31 169 GLU A O 1
ATOM 1396 N N . ASN A 1 170 ? -1.160 11.888 -23.806 1.00 54.22 170 ASN A N 1
ATOM 1397 C CA . ASN A 1 170 ? -1.139 13.350 -23.872 1.00 54.22 170 ASN A CA 1
ATOM 1398 C C . ASN A 1 170 ? -1.181 13.922 -22.448 1.00 54.22 170 ASN A C 1
ATOM 1400 O O . ASN A 1 170 ? -2.145 13.693 -21.716 1.00 54.22 170 ASN A O 1
ATOM 1404 N N . SER A 1 171 ? -0.174 14.710 -22.068 1.00 53.31 171 SER A N 1
ATOM 1405 C CA . SER A 1 171 ? -0.247 15.502 -20.834 1.00 53.31 171 SER A CA 1
ATOM 1406 C C . SER A 1 171 ? -1.290 16.627 -20.962 1.00 53.31 171 SER A C 1
ATOM 1408 O O . SER A 1 171 ? -1.534 17.104 -22.078 1.00 53.31 171 SER A O 1
ATOM 1410 N N . PRO A 1 172 ? -1.902 17.088 -19.850 1.00 49.16 172 PRO A N 1
ATOM 1411 C CA . PRO A 1 172 ? -2.703 18.309 -19.849 1.00 49.16 172 PRO A CA 1
ATOM 1412 C C . PRO A 1 172 ? -1.899 19.460 -20.465 1.00 49.16 172 PRO A C 1
ATOM 1414 O O . PRO A 1 172 ? -0.705 19.600 -20.208 1.00 49.16 172 PRO A O 1
ATOM 1417 N N . SER A 1 173 ? -2.531 20.267 -21.316 1.00 46.12 173 SER A N 1
ATOM 1418 C CA . SER A 1 173 ? -1.840 21.307 -22.081 1.00 46.12 173 SER A CA 1
ATOM 1419 C C . SER A 1 173 ? -1.157 22.327 -21.163 1.00 46.12 173 SER A C 1
ATOM 1421 O O . SER A 1 173 ? -1.844 23.094 -20.487 1.00 46.12 173 SER A O 1
ATOM 1423 N N . PHE A 1 174 ? 0.174 22.407 -21.206 1.00 44.91 174 PHE A N 1
ATOM 1424 C CA . PHE A 1 174 ? 0.928 23.522 -20.638 1.00 44.91 174 PHE A CA 1
ATOM 1425 C C . PHE A 1 174 ? 1.273 24.506 -21.763 1.00 44.91 174 PHE A C 1
ATOM 1427 O O . PHE A 1 174 ? 1.827 24.119 -22.790 1.00 44.91 174 PHE A O 1
ATOM 1434 N N . ALA A 1 175 ? 0.891 25.777 -21.606 1.00 44.84 175 ALA A N 1
ATOM 1435 C CA . ALA A 1 175 ? 1.155 26.849 -22.577 1.00 44.84 175 ALA A CA 1
ATOM 1436 C C . ALA A 1 175 ? 0.715 26.560 -24.038 1.00 44.84 175 ALA A C 1
ATOM 1438 O O . ALA A 1 175 ? 1.344 27.028 -24.985 1.00 44.84 175 ALA A O 1
ATOM 1439 N N . GLY A 1 176 ? -0.373 25.805 -24.235 1.00 38.28 176 GLY A N 1
ATOM 1440 C CA . GLY A 1 176 ? -0.976 25.587 -25.559 1.00 38.28 176 GLY A CA 1
ATOM 1441 C C . GLY A 1 176 ? -0.307 24.521 -26.437 1.00 38.28 176 GLY A C 1
ATOM 1442 O O . GLY A 1 176 ? -0.679 24.396 -27.600 1.00 38.28 176 GLY A O 1
ATOM 1443 N N . SER A 1 177 ? 0.631 23.729 -25.904 1.00 41.81 177 SER A N 1
ATOM 1444 C CA . SER A 1 177 ? 1.232 22.588 -26.609 1.00 41.81 177 SER A CA 1
ATOM 1445 C C . SER A 1 177 ? 1.137 21.322 -25.754 1.00 41.81 177 SER A C 1
ATOM 1447 O O . SER A 1 177 ? 1.641 21.284 -24.633 1.00 41.81 177 SER A O 1
ATOM 1449 N N . SER A 1 178 ? 0.455 20.289 -26.255 1.00 48.09 178 SER A N 1
ATOM 1450 C CA . SER A 1 178 ? 0.471 18.954 -25.649 1.00 48.09 178 SER A CA 1
ATOM 1451 C C . SER A 1 178 ? 1.760 18.245 -26.063 1.00 48.09 178 SER A C 1
ATOM 1453 O O . SER A 1 178 ? 1.923 17.912 -27.238 1.00 48.09 178 SER A O 1
ATOM 1455 N N . SER A 1 179 ? 2.675 18.005 -25.126 1.00 53.84 179 SER A N 1
ATOM 1456 C CA . SER A 1 179 ? 3.796 17.095 -25.366 1.00 53.84 179 SER A CA 1
ATOM 1457 C C . SER A 1 179 ? 3.363 15.667 -25.066 1.00 53.84 179 SER A C 1
ATOM 1459 O O . SER A 1 179 ? 2.815 15.393 -23.994 1.00 53.84 179 SER A O 1
ATOM 1461 N N . ARG A 1 180 ? 3.600 14.767 -26.017 1.00 65.56 180 ARG A N 1
ATOM 1462 C CA . ARG A 1 180 ? 3.448 13.328 -25.813 1.00 65.56 180 ARG A CA 1
ATOM 1463 C C . ARG A 1 180 ? 4.650 12.824 -25.024 1.00 65.56 180 ARG A C 1
ATOM 1465 O O . ARG A 1 180 ? 5.770 13.139 -25.400 1.00 65.56 180 ARG A O 1
ATOM 1472 N N . GLN A 1 181 ? 4.381 12.109 -23.938 1.00 76.06 181 GLN A N 1
ATOM 1473 C CA . GLN A 1 181 ? 5.387 11.345 -23.200 1.00 76.06 181 GLN A CA 1
ATOM 1474 C C . GLN A 1 181 ? 5.585 10.003 -23.897 1.00 76.06 181 GLN A C 1
ATOM 1476 O O . GLN A 1 181 ? 4.592 9.423 -24.344 1.00 76.06 181 GLN A O 1
ATOM 1481 N N . ASP A 1 182 ? 6.810 9.481 -23.927 1.00 83.69 182 ASP A N 1
ATOM 1482 C CA . ASP A 1 182 ? 7.042 8.155 -24.510 1.00 83.69 182 ASP A CA 1
ATOM 1483 C C . ASP A 1 182 ? 6.349 7.064 -23.684 1.00 83.69 182 ASP A C 1
ATOM 1485 O O . ASP A 1 182 ? 5.528 6.319 -24.222 1.00 83.69 182 ASP A O 1
ATOM 1489 N N . PHE A 1 183 ? 6.598 7.016 -22.366 1.00 90.00 183 PHE A N 1
ATOM 1490 C CA . PHE A 1 183 ? 5.918 6.082 -21.460 1.00 90.00 183 PHE A CA 1
ATOM 1491 C C . PHE A 1 183 ? 5.505 6.719 -20.132 1.00 90.00 183 PHE A C 1
ATOM 1493 O O . PHE A 1 183 ? 6.330 7.304 -19.424 1.00 90.00 183 PHE A O 1
ATOM 1500 N N . LEU A 1 184 ? 4.248 6.491 -19.737 1.00 88.88 184 LEU A N 1
ATOM 1501 C CA . LEU A 1 184 ? 3.752 6.768 -18.389 1.00 88.88 184 LEU A CA 1
ATOM 1502 C C . LEU A 1 184 ? 3.450 5.466 -17.637 1.00 88.88 184 LEU A C 1
ATOM 1504 O O . LEU A 1 184 ? 2.559 4.698 -18.008 1.00 88.88 184 LEU A O 1
ATOM 1508 N N . LEU A 1 185 ? 4.151 5.263 -16.523 1.00 90.25 185 LEU A N 1
ATOM 1509 C CA . LEU A 1 185 ? 3.872 4.229 -15.529 1.00 90.25 185 LEU A CA 1
ATOM 1510 C C . LEU A 1 185 ? 3.042 4.878 -14.417 1.00 90.25 185 LEU A C 1
ATOM 1512 O O . LEU A 1 185 ? 3.559 5.430 -13.438 1.00 90.25 185 LEU A O 1
ATOM 1516 N N . LYS A 1 186 ? 1.721 4.920 -14.632 1.00 82.69 186 LYS A N 1
ATOM 1517 C CA . LYS A 1 186 ? 0.806 5.762 -13.842 1.00 82.69 186 LYS A CA 1
ATOM 1518 C C . LYS A 1 186 ? 0.741 5.359 -12.370 1.00 82.69 186 LYS A C 1
ATOM 1520 O O . LYS A 1 186 ? 0.596 6.232 -11.512 1.00 82.69 186 LYS A O 1
ATOM 1525 N N . LYS A 1 187 ? 0.822 4.059 -12.070 1.00 83.56 187 LYS A N 1
ATOM 1526 C CA . LYS A 1 187 ? 0.755 3.553 -10.689 1.00 83.56 187 LYS A CA 1
ATOM 1527 C C . LYS A 1 187 ? 2.031 3.890 -9.922 1.00 83.56 187 LYS A C 1
ATOM 1529 O O . LYS A 1 187 ? 1.961 4.338 -8.782 1.00 83.56 187 LYS A O 1
ATOM 1534 N N . GLU A 1 188 ? 3.166 3.748 -10.589 1.00 86.38 188 GLU A N 1
ATOM 1535 C CA . GLU A 1 188 ? 4.518 3.950 -10.074 1.00 86.38 188 GLU A CA 1
ATOM 1536 C C . GLU A 1 188 ? 4.887 5.447 -10.032 1.00 86.38 188 GLU A C 1
ATOM 1538 O O . GLU A 1 188 ? 5.823 5.858 -9.343 1.00 86.38 188 GLU A O 1
ATOM 1543 N N . LYS A 1 189 ? 4.106 6.291 -10.726 1.00 86.56 189 LYS A N 1
ATOM 1544 C CA . LYS A 1 189 ? 4.331 7.736 -10.891 1.00 86.56 189 LYS A CA 1
ATOM 1545 C C . LYS A 1 189 ? 5.703 8.018 -11.508 1.00 86.56 189 LYS A C 1
ATOM 1547 O O . LYS A 1 189 ? 6.448 8.873 -11.019 1.00 86.56 189 LYS A O 1
ATOM 1552 N N . ILE A 1 190 ? 6.025 7.271 -12.562 1.00 87.25 190 ILE A N 1
ATOM 1553 C CA . ILE A 1 190 ? 7.276 7.377 -13.314 1.00 87.25 190 ILE A CA 1
ATOM 1554 C C . ILE A 1 190 ? 6.940 7.709 -14.768 1.00 87.25 190 ILE A C 1
ATOM 1556 O O . ILE A 1 190 ? 6.098 7.056 -15.381 1.00 87.25 190 ILE A O 1
ATOM 1560 N N . VAL A 1 191 ? 7.614 8.724 -15.303 1.00 87.69 191 VAL A N 1
ATOM 1561 C CA . VAL A 1 191 ? 7.626 9.052 -16.733 1.00 87.69 191 VAL A CA 1
ATOM 1562 C C . VAL A 1 191 ? 8.988 8.648 -17.277 1.00 87.69 191 VAL A C 1
ATOM 1564 O O . VAL A 1 191 ? 10.007 8.921 -16.637 1.00 87.69 191 VAL A O 1
ATOM 1567 N N . ILE A 1 192 ? 9.004 7.988 -18.430 1.00 89.19 192 ILE A N 1
ATOM 1568 C CA . ILE A 1 192 ? 10.230 7.592 -19.122 1.00 89.19 192 ILE A CA 1
ATOM 1569 C C . ILE A 1 192 ? 10.221 8.270 -20.486 1.00 89.19 192 ILE A C 1
ATOM 1571 O O . ILE A 1 192 ? 9.275 8.095 -21.247 1.00 89.19 192 ILE A O 1
ATOM 1575 N N . GLU A 1 193 ? 11.289 9.011 -20.767 1.00 88.69 193 GLU A N 1
ATOM 1576 C CA . GLU A 1 193 ? 11.563 9.646 -22.055 1.00 88.69 193 GLU A CA 1
ATOM 1577 C C . GLU A 1 193 ? 12.784 8.961 -22.675 1.00 88.69 193 GLU A C 1
ATOM 1579 O O . GLU A 1 193 ? 13.815 8.791 -22.012 1.00 88.69 193 GLU A O 1
ATOM 1584 N N . VAL A 1 194 ? 12.681 8.539 -23.931 1.00 89.44 194 VAL A N 1
ATOM 1585 C CA . VAL A 1 194 ? 13.724 7.803 -24.641 1.00 89.44 194 VAL A CA 1
ATOM 1586 C C . VAL A 1 194 ? 14.334 8.702 -25.700 1.00 89.44 194 VAL A C 1
ATOM 1588 O O . VAL A 1 194 ? 13.648 9.224 -26.565 1.00 89.44 194 VAL A O 1
ATOM 1591 N N . LYS A 1 195 ? 15.663 8.834 -25.679 1.00 87.00 195 LYS A N 1
ATOM 1592 C CA . LYS A 1 195 ? 16.406 9.592 -26.690 1.00 87.00 195 LYS A CA 1
ATOM 1593 C C . LYS A 1 195 ? 17.510 8.754 -27.300 1.00 87.00 195 LYS A C 1
ATOM 1595 O O . LYS A 1 195 ? 18.305 8.142 -26.580 1.00 87.00 195 LYS A O 1
ATOM 1600 N N . LYS A 1 196 ? 17.621 8.780 -28.631 1.00 86.38 196 LYS A N 1
ATOM 1601 C CA . LYS A 1 196 ? 18.746 8.159 -29.347 1.00 86.38 196 LYS A CA 1
ATOM 1602 C C . LYS A 1 196 ? 19.643 9.220 -29.973 1.00 86.38 196 LYS A C 1
ATOM 1604 O O . LYS A 1 196 ? 19.242 9.968 -30.862 1.00 86.38 196 LYS A O 1
ATOM 1609 N N . THR A 1 197 ? 20.909 9.241 -29.559 1.00 83.69 197 THR A N 1
ATOM 1610 C CA . THR A 1 197 ? 21.912 10.133 -30.154 1.00 83.69 197 THR A CA 1
ATOM 1611 C C . THR A 1 197 ? 22.076 9.858 -31.651 1.00 83.69 197 THR A C 1
ATOM 1613 O O . THR A 1 197 ? 22.101 8.717 -32.121 1.00 83.69 197 THR A O 1
ATOM 1616 N N . ARG A 1 198 ? 22.221 10.937 -32.421 1.00 80.81 198 ARG A N 1
ATOM 1617 C CA . ARG A 1 198 ? 22.539 10.905 -33.856 1.00 80.81 198 ARG A CA 1
ATOM 1618 C C . ARG A 1 198 ? 23.397 12.109 -34.211 1.00 80.81 198 ARG A C 1
ATOM 1620 O O . ARG A 1 198 ? 23.510 13.047 -33.431 1.00 80.81 198 ARG A O 1
ATOM 1627 N N . ARG A 1 199 ? 23.975 12.129 -35.414 1.00 80.12 199 ARG A N 1
ATOM 1628 C CA . ARG A 1 199 ? 24.876 13.214 -35.849 1.00 80.12 199 ARG A CA 1
ATOM 1629 C C . ARG A 1 199 ? 24.264 14.618 -35.700 1.00 80.12 199 ARG A C 1
ATOM 1631 O O . ARG A 1 199 ? 24.987 15.568 -35.428 1.00 80.12 199 ARG A O 1
ATOM 1638 N N . SER A 1 200 ? 22.946 14.746 -35.861 1.00 79.88 200 SER A N 1
ATOM 1639 C CA . SER A 1 200 ? 22.196 16.002 -35.714 1.00 79.88 200 SER A CA 1
ATOM 1640 C C . SER A 1 200 ? 21.702 16.301 -34.288 1.00 79.88 200 SER A C 1
ATOM 1642 O O . SER A 1 200 ? 21.274 17.434 -34.042 1.00 79.88 200 SER A O 1
ATOM 1644 N N . LEU A 1 201 ? 21.783 15.325 -33.372 1.00 80.62 201 LEU A N 1
ATOM 1645 C CA . LEU A 1 201 ? 21.299 15.361 -31.987 1.00 80.62 201 LEU A CA 1
ATOM 1646 C C . LEU A 1 201 ? 22.422 14.905 -31.035 1.00 80.62 201 LEU A C 1
ATOM 1648 O O . LEU A 1 201 ? 22.507 13.741 -30.636 1.00 80.62 201 LEU A O 1
ATOM 1652 N N . GLY A 1 202 ? 23.336 15.837 -30.753 1.00 79.50 202 GLY A N 1
ATOM 1653 C CA . GLY A 1 202 ? 24.436 15.659 -29.801 1.00 79.50 202 GLY A CA 1
ATOM 1654 C C . GLY A 1 202 ? 24.061 16.081 -28.377 1.00 79.50 202 GLY A C 1
ATOM 1655 O O . GLY A 1 202 ? 22.962 16.575 -28.137 1.00 79.50 202 GLY A O 1
ATOM 1656 N N . ALA A 1 203 ? 25.004 15.939 -27.442 1.00 78.19 203 ALA A N 1
ATOM 1657 C CA . ALA A 1 203 ? 24.778 16.137 -26.006 1.00 78.19 203 ALA A CA 1
ATOM 1658 C C . ALA A 1 203 ? 24.122 17.483 -25.635 1.00 78.19 203 ALA A C 1
ATOM 1660 O O . ALA A 1 203 ? 23.201 17.495 -24.827 1.00 78.19 203 ALA A O 1
ATOM 1661 N N . ASN A 1 204 ? 24.537 18.594 -26.259 1.00 79.38 204 ASN A N 1
ATOM 1662 C CA . ASN A 1 204 ? 23.970 19.919 -25.965 1.00 79.38 204 ASN A CA 1
ATOM 1663 C C . ASN A 1 204 ? 22.474 19.997 -26.296 1.00 79.38 204 ASN A C 1
ATOM 1665 O O . ASN A 1 204 ? 21.685 20.446 -25.474 1.00 79.38 204 ASN A O 1
ATOM 1669 N N . LYS A 1 205 ? 22.076 19.489 -27.469 1.00 81.38 205 LYS A N 1
ATOM 1670 C CA . LYS A 1 205 ? 20.669 19.479 -27.888 1.00 81.38 205 LYS A CA 1
ATOM 1671 C C . LYS A 1 205 ? 19.827 18.507 -27.065 1.00 81.38 205 LYS A C 1
ATOM 1673 O O . LYS A 1 205 ? 18.683 18.807 -26.765 1.00 81.38 205 LYS A O 1
ATOM 1678 N N . ILE A 1 206 ? 20.404 17.375 -26.654 1.00 82.88 206 ILE A N 1
ATOM 1679 C CA . ILE A 1 206 ? 19.740 16.444 -25.729 1.00 82.88 206 ILE A CA 1
ATOM 1680 C C . ILE A 1 206 ? 19.477 17.128 -24.387 1.00 82.88 206 ILE A C 1
ATOM 1682 O O . ILE A 1 206 ? 18.385 17.009 -23.851 1.00 82.88 206 ILE A O 1
ATOM 1686 N N . GLY A 1 207 ? 20.450 17.874 -23.856 1.00 78.56 207 GLY A N 1
ATOM 1687 C CA . GLY A 1 207 ? 20.264 18.640 -22.623 1.00 78.56 207 GLY A CA 1
ATOM 1688 C C . GLY A 1 207 ? 19.147 19.682 -22.734 1.00 78.56 207 GLY A C 1
ATOM 1689 O O . GLY A 1 207 ? 18.342 19.808 -21.816 1.00 78.56 207 GLY A O 1
ATOM 1690 N N . GLU A 1 208 ? 19.071 20.394 -23.863 1.00 83.69 208 GLU A N 1
ATOM 1691 C CA . GLU A 1 208 ? 17.994 21.352 -24.149 1.00 83.69 208 GLU A CA 1
ATOM 1692 C C . GLU A 1 208 ? 16.614 20.677 -24.203 1.00 83.69 208 GLU A C 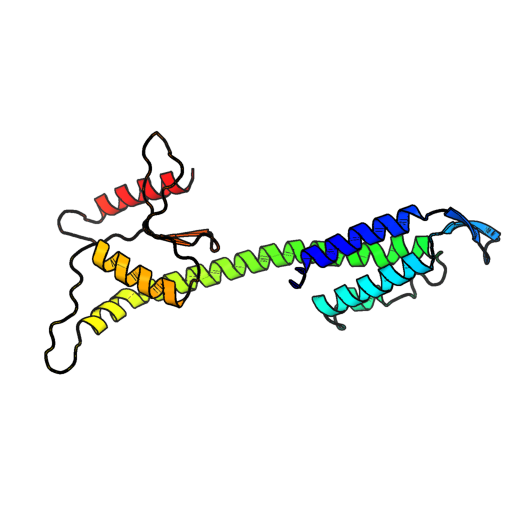1
ATOM 1694 O O . GL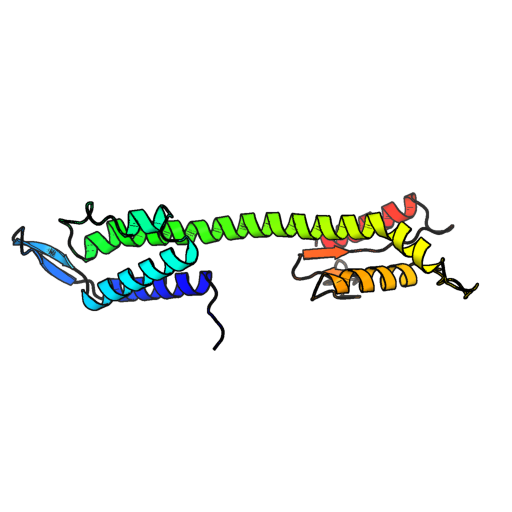U A 1 208 ? 15.679 21.165 -23.568 1.00 83.69 208 GLU A O 1
ATOM 1699 N N . GLU A 1 209 ? 16.490 19.541 -24.899 1.00 81.62 209 GLU A N 1
ATOM 1700 C CA . GLU A 1 209 ? 15.242 18.764 -24.959 1.00 81.62 209 GLU A CA 1
ATOM 1701 C C . GLU A 1 209 ? 14.821 18.271 -23.564 1.00 81.62 209 GLU A C 1
ATOM 1703 O O . GLU A 1 209 ? 13.704 18.543 -23.128 1.00 81.62 209 GLU A O 1
ATOM 1708 N N . LEU A 1 210 ? 15.744 17.678 -22.798 1.00 80.88 210 LEU A N 1
ATOM 1709 C CA . LEU A 1 210 ? 15.460 17.166 -21.451 1.00 80.88 210 LEU A CA 1
ATOM 1710 C C . LEU A 1 210 ? 15.003 18.259 -20.473 1.00 80.88 210 LEU A C 1
ATOM 1712 O O . LEU A 1 210 ? 14.156 18.005 -19.617 1.00 80.88 210 LEU A O 1
ATOM 1716 N N . LEU A 1 211 ? 15.545 19.478 -20.578 1.00 80.50 211 LEU A N 1
ATOM 1717 C CA . LEU A 1 211 ? 15.108 20.608 -19.751 1.00 80.50 211 LEU A CA 1
ATOM 1718 C C . LEU A 1 211 ? 13.659 21.005 -20.048 1.00 80.50 211 LEU A C 1
ATOM 1720 O O . LEU A 1 211 ? 12.909 21.323 -19.120 1.00 80.50 211 LEU A O 1
ATOM 1724 N N . ILE A 1 212 ? 13.266 20.977 -21.323 1.00 78.75 212 ILE A N 1
ATOM 1725 C CA . ILE A 1 212 ? 11.892 21.255 -21.749 1.00 78.75 212 ILE A CA 1
ATOM 1726 C C . ILE A 1 212 ? 10.955 20.170 -21.210 1.00 78.75 212 ILE A C 1
ATOM 1728 O O . ILE A 1 212 ? 9.916 20.499 -20.633 1.00 78.75 212 ILE A O 1
ATOM 1732 N N . ASP A 1 213 ? 11.340 18.901 -21.327 1.00 73.56 213 ASP A N 1
ATOM 1733 C CA . ASP A 1 213 ? 10.528 17.771 -20.869 1.00 73.56 213 ASP A CA 1
ATOM 1734 C C . ASP A 1 213 ? 10.354 17.795 -19.342 1.00 73.56 213 ASP A C 1
ATOM 1736 O O . ASP A 1 213 ? 9.233 17.753 -18.832 1.00 73.56 213 ASP A O 1
ATOM 1740 N N . MET A 1 214 ? 11.438 18.023 -18.590 1.00 74.88 214 MET A N 1
ATOM 1741 C CA . MET A 1 214 ? 11.385 18.200 -17.133 1.00 74.88 214 MET A CA 1
ATOM 1742 C C . MET A 1 214 ? 10.463 19.344 -16.696 1.00 74.88 214 MET A C 1
ATOM 1744 O O . MET A 1 214 ? 9.769 19.218 -15.684 1.00 74.88 214 MET A O 1
ATOM 1748 N N . ALA A 1 215 ? 10.481 20.475 -17.409 1.00 73.12 215 ALA A N 1
ATOM 1749 C CA . ALA A 1 215 ? 9.633 21.620 -17.089 1.00 73.12 215 ALA A CA 1
ATOM 1750 C C . ALA A 1 215 ? 8.150 21.305 -17.325 1.00 73.12 215 ALA A C 1
ATOM 1752 O O . ALA A 1 215 ? 7.311 21.685 -16.510 1.00 73.12 215 ALA A O 1
ATOM 1753 N N . ARG A 1 216 ? 7.835 20.570 -18.396 1.00 69.50 216 ARG A N 1
ATOM 1754 C CA . ARG A 1 216 ? 6.465 20.152 -18.720 1.00 69.50 216 ARG A CA 1
ATOM 1755 C C . ARG A 1 216 ? 5.912 19.134 -17.726 1.00 69.50 216 ARG A C 1
ATOM 1757 O O . ARG A 1 216 ? 4.736 19.204 -17.401 1.00 69.50 216 ARG A O 1
ATOM 1764 N N . TYR A 1 217 ? 6.745 18.234 -17.204 1.00 67.31 217 TYR A N 1
ATOM 1765 C CA . TYR A 1 217 ? 6.307 17.188 -16.267 1.00 67.31 217 TYR A CA 1
ATOM 1766 C C . TYR A 1 217 ? 6.138 17.663 -14.817 1.00 67.31 217 TYR A C 1
ATOM 1768 O O . TYR A 1 217 ? 5.604 16.926 -13.990 1.00 67.31 217 TYR A O 1
ATOM 1776 N N . ARG A 1 218 ? 6.604 18.873 -14.483 1.00 65.50 218 ARG A N 1
ATOM 1777 C CA . ARG A 1 218 ? 6.419 19.485 -13.154 1.00 65.50 218 ARG A CA 1
ATOM 1778 C C . ARG A 1 218 ? 5.125 20.291 -13.011 1.00 65.50 218 ARG A C 1
ATOM 1780 O O . ARG A 1 218 ? 4.807 20.664 -11.882 1.00 65.50 218 ARG A O 1
ATOM 1787 N N . ALA A 1 219 ? 4.459 20.610 -14.118 1.00 54.84 219 ALA A N 1
ATOM 1788 C CA . ALA A 1 219 ? 3.225 21.391 -14.156 1.00 54.84 219 ALA A CA 1
ATOM 1789 C C . ALA A 1 219 ? 1.982 20.521 -13.933 1.00 54.84 219 ALA A C 1
ATOM 1791 O O . ALA A 1 219 ? 1.023 21.048 -13.325 1.00 54.84 219 ALA A O 1
#

Radius of gyration: 29.33 Å; chains: 1; bounding box: 51×46×85 Å

Secondary structure (DSSP, 8-state):
-PPPPHHHHHHHHHHHHHHHHTT-EEEE-TTT-SEEEE--HHHHHHHHHHHHHHHHHHH-TTSHHHHHHH-GGGGTTS-HHHHIIIIIHHHHHHHHHHHHHHHHHHHHHHHHHHHHHHHHHHHHHHHHHHHHH--GGGPPPPP--SHHHHHHHHHHHHHTT-S--EETPBPP-BTTB-PBPSEEETTTTEEE-----BTTB-HHHHHHHHHHHHHHHT-

Foldseek 3Di:
DDDDDLLRLLVVLVVLLVVQVVQKDWDQDPPPRDIDIATDPVSLVVSLVSLLVSCCVPVNCPDPLNVQSPPCPVCPPPHSVCCCVVGNVVSSVVVSVVCVVVVVVVLVVVLVVVVVVLVVCVVCVVVVQVVQQDDPPPPHGDDQDAQVSVLVVSQVVVVVPAVDKDAFDFDDDDPNDTDTFGIDRPVSRDTDHTHDDDPVCDDVNVVVVVVVVVVSSVD

pLDDT: mean 85.54, std 13.86, range [38.06, 98.38]

InterPro domains:
  IPR040481 DpnII/MboI-like, REase domain [PF18742] (118-218)